Protein 6RXS (pdb70)

Solvent-accessible surface area: 11033 Å² total

Radius of gyration: 17.73 Å; Cα contacts (8 Å, |Δi|>4): 440; chains: 2; bounding box: 49×42×40 Å

Foldseek 3Di:
DFAEEEEEEDQQQVVLVQDDQPCDDVVVNLVSLQVNLQVLPDPSRAHFLLLLLVQVLCVLQPPSYAYEYCDQHCRNVRSPDPPYHHQQYHSQWWAAPPPRDIGGHRHGADQPDFDDPDPDTGHIGHRGHDPPGGTPPVVVLLVSLLRGQAYEYEADQLPDPPVVCSLVSNVVNNHQYEYEHQDQHPCNVSHPYYDHRRSSPRNNVVSVVVCVVVVGDD/DDDDDDD

Organism: Escherichia coli (strain K12) (NCBI:txid83333)

B-factor: mean 26.32, std 15.65, range [7.08, 108.52]

Nearest PDB structures (foldseek):
  6rxs-assembly1_A  TM=1.005E+00  e=3.913E-51  Escherichia coli K-12
  6rxl-assembly1_A  TM=9.723E-01  e=6.901E-46  Escherichia coli K-12
  6rxm-assembly4_D  TM=9.737E-01  e=1.838E-45  Escherichia coli K-12
  6rxm-assembly3_C  TM=9.708E-01  e=1.071E-44  Escherichia coli K-12
  6rxq-assembly2_B  TM=9.343E-01  e=1.105E-42  Escherichia coli K-12

Structure (mmCIF, N/CA/C/O backbone):
data_6RXS
#
_entry.id   6RXS
#
_cell.length_a   90.190
_cell.length_b   79.050
_cell.length_c   39.870
_cell.angle_alpha   90.000
_cell.angle_beta   110.770
_cell.angle_gamma   90.000
#
_symmetry.space_group_name_H-M   'C 1 2 1'
#
loop_
_entity.id
_entity.type
_entity.pdbx_description
1 polymer 'NAD-dependent protein deacylase'
2 polymer 'Histone H4'
3 non-polymer 'ZINC ION'
4 non-polymer GLYCEROL
5 water water
#
loop_
_atom_site.group_PDB
_atom_site.id
_atom_site.type_symbol
_atom_site.label_atom_id
_atom_site.label_alt_id
_atom_site.label_comp_id
_atom_site.label_asym_id
_atom_site.label_entity_id
_atom_site.label_seq_id
_atom_site.pdbx_PDB_ins_code
_atom_site.Cartn_x
_atom_site.Cartn_y
_atom_site.Cartn_z
_atom_site.occupancy
_atom_site.B_iso_or_equiv
_atom_site.auth_seq_id
_atom_site.auth_comp_id
_atom_site.auth_asym_id
_atom_site.auth_atom_id
_atom_site.pdbx_PDB_model_num
ATOM 1 N N . LYS A 1 15 ? -28.402 -8.189 -12.553 1.00 65.16 40 LYS A N 1
ATOM 2 C CA . LYS A 1 15 ? -27.005 -7.772 -12.510 1.00 64.94 40 LYS A CA 1
ATOM 3 C C . LYS A 1 15 ? -26.673 -7.265 -11.097 1.00 54.82 40 LYS A C 1
ATOM 4 O O . LYS A 1 15 ? -27.486 -7.399 -10.187 1.00 49.45 40 LYS A O 1
ATOM 22 N N . PRO A 1 16 ? -25.458 -6.736 -10.891 1.00 44.86 41 PRO A N 1
ATOM 23 C CA . PRO A 1 16 ? -25.056 -6.362 -9.533 1.00 31.05 41 PRO A CA 1
ATOM 24 C C . PRO A 1 16 ? -25.902 -5.255 -8.896 1.00 25.75 41 PRO A C 1
ATOM 25 O O . PRO A 1 16 ? -26.475 -4.434 -9.599 1.00 30.58 41 PRO A O 1
ATOM 36 N N . ARG A 1 17 ? -25.966 -5.248 -7.571 1.00 18.87 42 ARG A N 1
ATOM 37 C CA . ARG A 1 17 ? -26.638 -4.172 -6.854 1.00 19.75 42 ARG A CA 1
ATOM 38 C C . ARG A 1 17 ? -25.612 -3.114 -6.525 1.00 21.85 42 ARG A C 1
ATOM 39 O O . ARG A 1 17 ? -24.521 -3.422 -6.073 1.00 16.40 42 ARG A O 1
ATOM 60 N N . VAL A 1 18 ? -25.993 -1.864 -6.744 1.00 18.83 43 VAL A N 1
ATOM 61 C CA . VAL A 1 18 ? -25.076 -0.751 -6.579 1.00 18.69 43 VAL A CA 1
ATOM 62 C C . VAL A 1 18 ? -25.650 0.251 -5.598 1.00 11.57 43 VAL A C 1
ATOM 63 O O . VAL A 1 18 ? -26.801 0.662 -5.718 1.00 13.36 43 VAL A O 1
ATOM 76 N N . LEU A 1 19 ? -24.840 0.650 -4.628 1.00 12.95 44 LEU A N 1
ATOM 77 C CA A LEU A 1 19 ? -25.265 1.651 -3.651 0.40 12.43 44 LEU A CA 1
ATOM 78 C CA B LEU A 1 19 ? -25.266 1.648 -3.657 0.60 12.39 44 LEU A CA 1
ATOM 79 C C . LEU A 1 19 ? -24.314 2.821 -3.747 1.00 13.18 44 LEU A C 1
ATOM 80 O O . LEU A 1 19 ? -23.100 2.634 -3.687 1.00 12.08 44 LEU A O 1
ATOM 110 N N . VAL A 1 20 ? -24.867 4.018 -3.920 1.00 11.28 45 VAL A N 1
ATOM 111 C CA . VAL A 1 20 ? -24.066 5.224 -4.031 1.00 11.01 45 VAL A CA 1
ATOM 112 C C . VAL A 1 20 ? -24.357 6.105 -2.830 1.00 10.72 45 VAL A C 1
ATOM 113 O O . VAL A 1 20 ? -25.501 6.346 -2.488 1.00 12.55 45 VAL A O 1
ATOM 126 N N . LEU A 1 21 ? -23.290 6.615 -2.228 1.00 9.69 46 LEU A N 1
ATOM 127 C CA . LEU A 1 21 ? -23.349 7.607 -1.132 1.00 9.44 46 LEU A CA 1
ATOM 128 C C . LEU A 1 21 ? -22.733 8.881 -1.655 1.00 9.73 46 LEU A C 1
ATOM 129 O O . LEU A 1 21 ? -21.602 8.848 -2.210 1.00 11.88 46 LEU A O 1
ATOM 145 N N . THR A 1 22 ? -23.464 9.985 -1.572 1.00 7.08 47 THR A N 1
ATOM 146 C CA . THR A 1 22 ? -22.872 11.256 -1.949 1.00 7.87 47 THR A CA 1
ATOM 147 C C . THR A 1 22 ? -22.817 12.256 -0.795 1.00 7.77 47 THR A C 1
ATOM 148 O O . THR A 1 22 ? -23.650 12.244 0.152 1.00 9.94 47 THR A O 1
ATOM 159 N N . GLY A 1 23 ? -21.834 13.145 -0.917 1.00 9.62 48 GLY A N 1
ATOM 160 C CA . GLY A 1 23 ? -21.677 14.266 -0.020 1.00 9.67 48 GLY A CA 1
ATOM 161 C C . GLY A 1 23 ? -21.512 15.588 -0.718 1.00 10.20 48 GLY A C 1
ATOM 162 O O . GLY A 1 23 ? -21.715 15.695 -1.926 1.00 10.62 48 GLY A O 1
ATOM 166 N N . ALA A 1 24 ? -21.098 16.593 0.060 1.00 11.60 49 ALA A N 1
ATOM 167 C CA . ALA A 1 24 ? -21.133 17.970 -0.421 1.00 15.12 49 ALA A CA 1
ATOM 168 C C . ALA A 1 24 ? -20.291 18.192 -1.644 1.00 12.03 49 ALA A C 1
ATOM 169 O O . ALA A 1 24 ? -20.569 19.100 -2.455 1.00 13.09 49 ALA A O 1
ATOM 176 N N . GLY A 1 25 ? -19.288 17.346 -1.834 1.00 11.60 50 GLY A N 1
ATOM 177 C CA . GLY A 1 25 ? -18.369 17.547 -2.929 1.00 14.20 50 GLY A CA 1
ATOM 178 C C . GLY A 1 25 ? -19.015 17.461 -4.293 1.00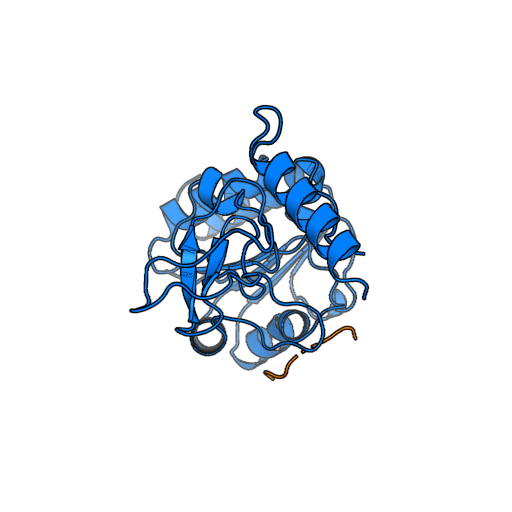 13.69 50 GLY A C 1
ATOM 179 O O . GLY A 1 25 ? -18.572 18.108 -5.236 1.00 16.43 50 GLY A O 1
ATOM 183 N N . ILE A 1 26 ? -20.071 16.669 -4.419 1.00 10.83 51 ILE A N 1
ATOM 184 C CA . ILE A 1 26 ? -20.682 16.500 -5.727 1.00 10.50 51 ILE A CA 1
ATOM 185 C C . ILE A 1 26 ? -21.502 17.698 -6.163 1.00 11.77 51 ILE A C 1
ATOM 186 O O . ILE A 1 26 ? -21.722 17.881 -7.367 1.00 13.56 51 ILE A O 1
ATOM 202 N N . SER A 1 27 ? -21.931 18.523 -5.202 1.00 14.24 52 SER A N 1
ATOM 203 C CA . SER A 1 27 ? -22.738 19.703 -5.514 1.00 12.26 52 SER A CA 1
ATOM 204 C C . SER A 1 27 ? -21.931 21.005 -5.517 1.00 13.05 52 SER A C 1
ATOM 205 O O . SER A 1 27 ? -22.468 22.076 -5.822 1.00 13.80 52 SER A O 1
ATOM 213 N N . ALA A 1 28 ? -20.667 20.907 -5.125 1.00 15.88 53 ALA A N 1
ATOM 214 C CA . ALA A 1 28 ? -19.796 22.083 -5.110 1.00 18.83 53 ALA A CA 1
ATOM 215 C C . ALA A 1 28 ? -19.753 22.788 -6.459 1.00 22.56 53 ALA A C 1
ATOM 216 O O . ALA A 1 28 ? -19.815 24.021 -6.508 1.00 16.50 53 ALA A O 1
ATOM 223 N N . GLU A 1 29 ? -19.623 22.034 -7.555 1.00 15.02 54 GLU A N 1
ATOM 224 C CA . GLU A 1 29 ? -19.507 22.666 -8.864 1.00 16.18 54 GLU A CA 1
ATOM 225 C C . GLU A 1 29 ? -20.815 23.259 -9.342 1.00 20.81 54 GLU A C 1
ATOM 226 O O . GLU A 1 29 ? -20.825 24.027 -10.311 1.00 19.63 54 GLU A O 1
ATOM 238 N N . SER A 1 30 ? -21.902 22.982 -8.625 1.00 17.04 55 SER A N 1
ATOM 239 C CA . SER A 1 30 ? -23.189 23.565 -8.954 1.00 16.35 55 SER A CA 1
ATOM 240 C C . SER A 1 30 ? -23.369 24.872 -8.185 1.00 13.80 55 SER A C 1
ATOM 241 O O . SER A 1 30 ? -24.346 25.560 -8.354 1.00 19.31 55 SER A O 1
ATOM 249 N N . GLY A 1 31 ? -22.416 25.187 -7.318 1.00 13.23 56 GLY A N 1
ATOM 250 C CA . GLY A 1 31 ? -22.444 26.427 -6.577 1.00 19.90 56 GLY A CA 1
ATOM 251 C C . GLY A 1 31 ? -23.017 26.290 -5.185 1.00 16.66 56 GLY A C 1
ATOM 252 O O . GLY A 1 31 ? -23.259 27.291 -4.512 1.00 18.25 56 GLY A O 1
ATOM 256 N N . ILE A 1 32 ? -23.229 25.052 -4.725 1.00 13.87 57 ILE A N 1
ATOM 257 C CA . ILE A 1 32 ? -23.780 24.802 -3.403 1.00 15.83 57 ILE A CA 1
ATOM 258 C C . ILE A 1 32 ? -22.652 24.625 -2.389 1.00 20.59 57 ILE A C 1
ATOM 259 O O . ILE A 1 32 ? -21.863 23.692 -2.510 1.00 23.90 57 ILE A O 1
ATOM 275 N N . ARG A 1 33 ? -22.613 25.478 -1.375 1.00 27.31 58 ARG A N 1
ATOM 276 C CA . ARG A 1 33 ? -21.603 25.382 -0.317 1.00 22.84 58 ARG A CA 1
ATOM 277 C C . ARG A 1 33 ? -22.051 24.491 0.834 1.00 23.99 58 ARG A C 1
ATOM 278 O O . ARG A 1 33 ? -23.233 24.210 0.988 1.00 23.66 58 ARG A O 1
ATOM 299 N N . THR A 1 34 ? -21.098 24.048 1.641 1.00 28.59 59 THR A N 1
ATOM 300 C CA . THR A 1 34 ? -21.405 23.303 2.856 1.00 34.49 59 THR A CA 1
ATOM 301 C C . THR A 1 34 ? -22.388 24.077 3.733 1.00 38.90 59 THR A C 1
ATOM 302 O O . THR A 1 34 ? -22.251 25.293 3.902 1.00 26.17 59 THR A O 1
ATOM 313 N N . PHE A 1 35 ? -23.376 23.372 4.285 1.00 30.61 60 PHE A N 1
ATOM 314 C CA . PHE A 1 35 ? -24.356 24.000 5.165 1.00 39.69 60 PHE A CA 1
ATOM 315 C C . PHE A 1 35 ? -23.836 24.101 6.596 1.00 46.94 60 PHE A C 1
ATOM 316 O O . PHE A 1 35 ? -23.606 23.082 7.249 1.00 41.17 60 PHE A O 1
ATOM 333 N N . ARG A 1 36 ? -23.674 25.337 7.066 1.00 48.31 61 ARG A N 1
ATOM 334 C CA . ARG A 1 36 ? -23.204 25.636 8.425 1.00 61.76 61 ARG A CA 1
ATOM 335 C C . ARG A 1 36 ? -21.877 24.936 8.754 1.00 62.03 61 ARG A C 1
ATOM 336 O O . ARG A 1 36 ? -21.723 24.334 9.821 1.00 69.95 61 ARG A O 1
ATOM 357 N N . ALA A 1 37 ? -20.925 25.035 7.826 1.00 66.15 62 ALA A N 1
ATOM 358 C CA . ALA A 1 37 ? -19.547 24.577 8.037 1.00 78.31 62 ALA A CA 1
ATOM 359 C C . ALA A 1 37 ? -19.471 23.142 8.563 1.00 71.20 62 ALA A C 1
ATOM 360 O O . ALA A 1 37 ? -19.981 22.209 7.941 1.00 69.06 62 ALA A O 1
ATOM 367 N N . ARG A 1 58 ? -27.334 26.654 18.125 1.00 71.10 83 ARG A N 1
ATOM 368 C CA . ARG A 1 58 ? -26.876 28.038 18.109 1.00 52.79 83 ARG A CA 1
ATOM 369 C C . ARG A 1 58 ? -28.070 28.986 18.290 1.00 68.15 83 ARG A C 1
ATOM 370 O O . ARG A 1 58 ? -29.020 28.658 19.003 1.00 65.82 83 ARG A O 1
ATOM 376 N N . ASP A 1 59 ? -28.024 30.156 17.656 1.00 57.96 84 ASP A N 1
ATOM 377 C CA . ASP A 1 59 ? -29.102 31.140 17.767 1.00 48.37 84 ASP A CA 1
ATOM 378 C C . ASP A 1 59 ? -30.240 30.872 16.757 1.00 51.30 84 ASP A C 1
ATOM 379 O O . ASP A 1 59 ? -30.017 30.902 15.543 1.00 31.96 84 ASP A O 1
ATOM 388 N N . PRO A 1 60 ? -31.468 30.613 17.248 1.00 40.99 85 PRO A N 1
ATOM 389 C CA . PRO A 1 60 ? -32.551 30.228 16.329 1.00 44.96 85 PRO A CA 1
ATOM 390 C C . PRO A 1 60 ? -32.796 31.181 15.150 1.00 32.55 85 PRO A C 1
ATOM 391 O O . PRO A 1 60 ? -32.936 30.683 14.029 1.00 32.27 85 PRO A O 1
ATOM 402 N N . GLU A 1 61 ? -32.848 32.492 15.386 1.00 32.39 86 GLU A N 1
ATOM 403 C CA . GLU A 1 61 ? -33.154 33.457 14.326 1.00 26.98 86 GLU A CA 1
ATOM 404 C C . GLU A 1 61 ? -32.096 33.470 13.232 1.00 33.93 86 GLU A C 1
ATOM 405 O O . GLU A 1 61 ? -32.415 33.547 12.038 1.00 22.71 86 GLU A O 1
ATOM 417 N N . LEU A 1 62 ? -30.833 33.419 13.636 1.00 25.07 87 LEU A N 1
ATOM 418 C CA . LEU A 1 62 ? -29.749 33.406 12.673 1.00 25.99 87 LEU A CA 1
ATOM 419 C C . LEU A 1 62 ? -29.760 32.083 11.919 1.00 30.89 87 LEU A C 1
ATOM 420 O O . LEU A 1 62 ? -29.612 32.059 10.695 1.00 22.52 87 LEU A O 1
ATOM 436 N N . VAL A 1 63 ? -29.944 30.987 12.654 1.00 26.53 88 VAL A N 1
ATOM 437 C CA . VAL A 1 63 ? -30.032 29.658 12.036 1.00 31.88 88 VAL A CA 1
ATOM 438 C C . VAL A 1 63 ? -31.163 29.623 11.008 1.00 18.05 88 VAL A C 1
ATOM 439 O O . VAL A 1 63 ? -30.981 29.117 9.900 1.00 20.92 88 VAL A O 1
ATOM 452 N N . GLN A 1 64 ? -32.324 30.153 11.363 1.00 19.18 89 GLN A N 1
ATOM 453 C CA . GLN A 1 64 ? -33.435 30.192 10.416 1.00 17.99 89 GLN A CA 1
ATOM 454 C C . GLN A 1 64 ? -33.085 31.046 9.177 1.00 22.41 89 GLN A C 1
ATOM 455 O O . GLN A 1 64 ? -33.429 30.702 8.039 1.00 16.92 89 GLN A O 1
ATOM 469 N N . ALA A 1 65 ? -32.395 32.154 9.395 1.00 17.84 90 ALA A N 1
ATOM 470 C CA . ALA A 1 65 ? -32.004 33.006 8.279 1.00 14.77 90 ALA A CA 1
ATOM 471 C C . ALA A 1 65 ? -31.087 32.266 7.292 1.00 13.07 90 ALA A C 1
ATOM 472 O O . ALA A 1 65 ? -31.273 32.335 6.085 1.00 15.47 90 ALA A O 1
ATOM 479 N N . PHE A 1 66 ? -30.116 31.537 7.808 1.00 13.51 91 PHE A N 1
ATOM 480 C CA . PHE A 1 66 ? -29.200 30.782 6.971 1.00 18.43 91 PHE A CA 1
ATOM 481 C C . PHE A 1 66 ? -29.926 29.673 6.230 1.00 17.71 91 PHE A C 1
ATOM 482 O O . PHE A 1 66 ? -29.711 29.478 5.035 1.00 16.48 91 PHE A O 1
ATOM 499 N N . ALA A 1 67 ? -30.767 28.924 6.949 1.00 15.34 92 ALA A N 1
ATOM 500 C CA . ALA A 1 67 ? -31.529 27.857 6.317 1.00 14.55 92 ALA A CA 1
ATOM 501 C C . ALA A 1 67 ? -32.407 28.446 5.218 1.00 17.89 92 ALA A C 1
ATOM 502 O O . ALA A 1 67 ? -32.462 27.928 4.114 1.00 13.05 92 ALA A O 1
ATOM 509 N N . ASN A 1 68 ? -33.049 29.569 5.493 1.00 12.68 93 ASN A N 1
ATOM 510 C CA . ASN A 1 68 ? -33.910 30.182 4.508 1.00 9.31 93 ASN A CA 1
ATOM 511 C C . ASN A 1 68 ? -33.133 30.653 3.255 1.00 10.00 93 ASN A C 1
ATOM 512 O O . ASN A 1 68 ? -33.654 30.608 2.133 1.00 15.46 93 ASN A O 1
ATOM 523 N N . ALA A 1 69 ? -31.914 31.156 3.464 1.00 13.03 94 ALA A N 1
ATOM 524 C CA . ALA A 1 69 ? -31.063 31.597 2.353 1.00 13.41 94 ALA A CA 1
ATOM 525 C C . ALA A 1 69 ? -30.614 30.421 1.492 1.00 12.16 94 ALA A C 1
ATOM 526 O O . ALA A 1 69 ? -30.526 30.530 0.257 1.00 12.67 94 ALA A O 1
ATOM 533 N N . ARG A 1 70 ? -30.342 29.296 2.140 1.00 13.25 95 ARG A N 1
ATOM 534 C CA . ARG A 1 70 ? -29.937 28.120 1.386 1.00 13.28 95 ARG A CA 1
ATOM 535 C C . ARG A 1 70 ? -31.118 27.521 0.612 1.00 12.44 95 ARG A C 1
ATOM 536 O O . ARG A 1 70 ? -30.934 27.057 -0.514 1.00 15.17 95 ARG A O 1
ATOM 557 N N . ARG A 1 71 ? -32.325 27.534 1.185 1.00 12.04 96 ARG A N 1
ATOM 558 C CA . ARG A 1 71 ? -33.512 27.083 0.464 1.00 13.52 96 ARG A CA 1
ATOM 559 C C . ARG A 1 71 ? -33.740 27.965 -0.743 1.00 12.16 96 ARG A C 1
ATOM 560 O O . ARG A 1 71 ? -34.042 27.489 -1.844 1.00 14.88 96 ARG A O 1
ATOM 581 N N . ARG A 1 72 ? -33.562 29.268 -0.539 1.00 13.58 97 ARG A N 1
ATOM 582 C CA . ARG A 1 72 ? -33.791 30.247 -1.597 1.00 14.13 97 ARG A CA 1
ATOM 583 C C . ARG A 1 72 ? -32.803 30.031 -2.749 1.00 13.23 97 ARG A C 1
ATOM 584 O O . ARG A 1 72 ? -33.171 30.123 -3.928 1.00 13.22 97 ARG A O 1
ATOM 605 N N . GLN A 1 73 ? -31.562 29.732 -2.389 1.00 13.50 98 GLN A N 1
ATOM 606 C CA . GLN A 1 73 ? -30.526 29.491 -3.368 1.00 11.94 98 GLN A CA 1
ATOM 607 C C . GLN A 1 73 ? -30.967 28.386 -4.332 1.00 11.26 98 GLN A C 1
ATOM 608 O O . GLN A 1 73 ? -30.729 28.452 -5.540 1.00 13.46 98 GLN A O 1
ATOM 622 N N . LEU A 1 74 ? -31.635 27.367 -3.787 1.00 10.51 99 LEU A N 1
ATOM 623 C CA . LEU A 1 74 ? -32.036 26.216 -4.608 1.00 11.35 99 LEU A CA 1
ATOM 624 C C . LEU A 1 74 ? -33.097 26.522 -5.659 1.00 12.98 99 LEU A C 1
ATOM 625 O O . LEU A 1 74 ? -33.332 25.689 -6.549 1.00 17.30 99 LEU A O 1
ATOM 641 N N . GLN A 1 75 ? -33.745 27.683 -5.533 1.00 15.31 100 GLN A N 1
ATOM 642 C CA . GLN A 1 75 ? -34.808 28.110 -6.451 1.00 13.31 100 GLN A CA 1
ATOM 643 C C . GLN A 1 75 ? -34.287 29.043 -7.545 1.00 15.46 100 GLN A C 1
ATOM 644 O O . GLN A 1 75 ? -35.069 29.469 -8.399 1.00 19.19 100 GLN A O 1
ATOM 658 N N . GLN A 1 76 ? -33.006 29.388 -7.523 1.00 14.09 101 GLN A N 1
ATOM 659 C CA . GLN A 1 76 ? -32.472 30.263 -8.543 1.00 12.69 101 GLN A CA 1
ATOM 660 C C . GLN A 1 76 ? -32.247 29.501 -9.839 1.00 20.27 101 GLN A C 1
ATOM 661 O O . GLN A 1 76 ? -31.683 28.417 -9.814 1.00 16.82 101 GLN A O 1
ATOM 675 N N . PRO A 1 77 ? -32.635 30.088 -10.996 1.00 20.44 102 PRO A N 1
ATOM 676 C CA . PRO A 1 77 ? -32.457 29.375 -12.273 1.00 21.99 102 PRO A CA 1
ATOM 677 C C . PRO A 1 77 ? -31.005 29.005 -12.591 1.00 18.02 102 PRO A C 1
ATOM 678 O O . PRO A 1 77 ? -30.746 28.032 -13.299 1.00 15.32 102 PRO A O 1
ATOM 689 N N . GLU A 1 78 ? -30.063 29.783 -12.075 1.00 16.86 103 GLU A N 1
ATOM 690 C CA . GLU A 1 78 ? -28.654 29.567 -12.346 1.00 19.87 103 GLU A CA 1
ATOM 691 C C . GLU A 1 78 ? -28.081 28.328 -11.652 1.00 19.68 103 GLU A C 1
ATOM 692 O O . GLU A 1 78 ? -27.024 27.848 -12.039 1.00 19.41 103 GLU A O 1
ATOM 704 N N . ILE A 1 79 ? -28.784 27.832 -10.630 1.00 15.00 104 ILE A N 1
ATOM 705 C CA . ILE A 1 79 ? -2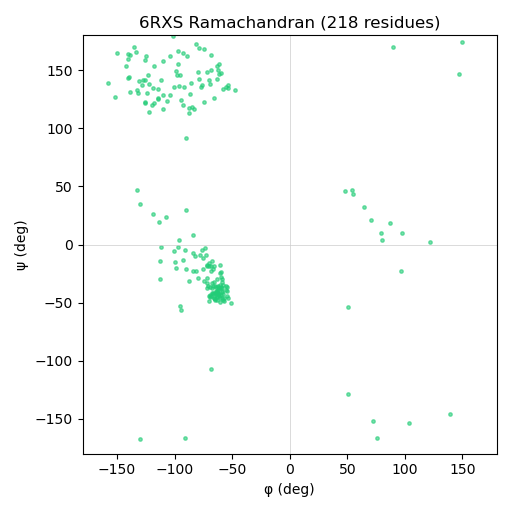8.406 26.639 -9.888 1.00 13.75 104 ILE A CA 1
ATOM 706 C C . ILE A 1 79 ? -28.993 25.437 -10.591 1.00 13.89 104 ILE A C 1
ATOM 707 O O . ILE A 1 79 ? -30.220 25.340 -10.729 1.00 15.48 104 ILE A O 1
ATOM 723 N N . GLN A 1 80 ? -28.122 24.545 -11.066 1.00 16.34 105 GLN A N 1
ATOM 724 C CA . GLN A 1 80 ? -28.538 23.374 -11.831 1.00 13.12 105 GLN A CA 1
ATOM 725 C C . GLN A 1 80 ? -27.691 22.139 -11.488 1.00 15.22 105 GLN A C 1
ATOM 726 O O . GLN A 1 80 ? -26.520 22.274 -11.112 1.00 16.67 105 GLN A O 1
ATOM 740 N N . PRO A 1 81 ? -28.259 20.940 -11.675 1.00 13.21 106 PRO A N 1
ATOM 741 C CA . PRO A 1 81 ? -27.382 19.762 -11.527 1.00 13.47 106 PRO A CA 1
ATOM 742 C C . PRO A 1 81 ? -26.247 19.785 -12.533 1.00 15.01 106 PRO A C 1
ATOM 743 O O . PRO A 1 81 ? -26.408 20.311 -13.641 1.00 16.16 106 PRO A O 1
ATOM 754 N N . ASN A 1 82 ? -25.102 19.256 -12.118 1.00 10.90 107 ASN A N 1
ATOM 755 C CA . ASN A 1 82 ? -23.909 19.224 -12.944 1.00 12.36 107 ASN A CA 1
ATOM 756 C C . ASN A 1 82 ? -23.725 17.848 -13.547 1.00 13.31 107 ASN A C 1
ATOM 757 O O . ASN A 1 82 ? -24.553 16.966 -13.359 1.00 13.70 107 ASN A O 1
ATOM 768 N N . ALA A 1 83 ? -22.671 17.688 -14.337 1.00 11.99 108 ALA A N 1
ATOM 769 C CA . ALA A 1 83 ? -22.483 16.431 -15.077 1.00 14.73 108 ALA A CA 1
ATOM 770 C C . ALA A 1 83 ? -22.402 15.197 -14.160 1.00 12.88 108 ALA A C 1
ATOM 771 O O . ALA A 1 83 ? -22.797 14.079 -14.551 1.00 11.80 108 ALA A O 1
ATOM 778 N N . ALA A 1 84 ? -21.910 15.404 -12.936 1.00 11.66 109 ALA A N 1
ATOM 779 C CA . ALA A 1 84 ? -21.792 14.278 -11.992 1.00 11.67 109 ALA A CA 1
ATOM 780 C C . ALA A 1 84 ? -23.207 13.837 -11.573 1.00 12.67 109 ALA A C 1
ATOM 781 O O . ALA A 1 84 ? -23.520 12.649 -11.559 1.00 13.51 109 ALA A O 1
ATOM 788 N N . HIS A 1 85 ? -24.078 14.794 -11.251 1.00 12.27 110 HIS A N 1
ATOM 789 C CA . HIS A 1 85 ? -25.445 14.456 -10.892 1.00 11.64 110 HIS A CA 1
ATOM 790 C C . HIS A 1 85 ? -26.109 13.720 -12.050 1.00 12.98 110 HIS A C 1
ATOM 791 O O . HIS A 1 85 ? -26.793 12.711 -11.862 1.00 12.14 110 HIS A O 1
ATOM 805 N N . LEU A 1 86 ? -25.924 14.260 -13.254 1.00 12.79 111 LEU A N 1
ATOM 806 C CA . LEU A 1 86 ? -26.594 13.694 -14.423 1.00 13.42 111 LEU A CA 1
ATOM 807 C C . LEU A 1 86 ? -26.114 12.278 -14.729 1.00 11.41 111 LEU A C 1
ATOM 808 O O . LEU A 1 86 ? -26.921 11.409 -15.070 1.00 12.88 111 LEU A O 1
ATOM 824 N N . ALA A 1 87 ? -24.836 12.006 -14.509 1.00 15.01 112 ALA A N 1
ATOM 825 C CA . ALA A 1 87 ? -24.295 10.656 -14.736 1.00 12.62 112 ALA A CA 1
ATOM 826 C C . ALA A 1 87 ? -24.912 9.654 -13.739 1.00 12.56 112 ALA A C 1
ATOM 827 O O . ALA A 1 87 ? -25.147 8.496 -14.071 1.00 14.62 112 ALA A O 1
ATOM 834 N N . LEU A 1 88 ? -25.231 10.094 -12.529 1.00 13.93 113 LEU A N 1
ATOM 835 C CA . LEU A 1 88 ? -25.831 9.176 -11.560 1.00 12.41 113 LEU A CA 1
ATOM 836 C C . LEU A 1 88 ? -27.280 8.852 -11.955 1.00 12.49 113 LEU A C 1
ATOM 837 O O . LEU A 1 88 ? -27.774 7.773 -11.698 1.00 15.05 113 LEU A O 1
ATOM 853 N N . ALA A 1 89 ? -27.975 9.806 -12.564 1.00 11.67 114 ALA A N 1
ATOM 854 C CA . ALA A 1 89 ? -29.316 9.509 -13.076 1.00 13.67 114 ALA A CA 1
ATOM 855 C C . ALA A 1 89 ? -29.235 8.478 -14.202 1.00 22.27 114 ALA A C 1
ATOM 856 O O . ALA A 1 89 ? -30.061 7.573 -14.281 1.00 18.13 114 ALA A O 1
ATOM 863 N N . LYS A 1 90 ? -28.246 8.620 -15.083 1.00 16.66 115 LYS A N 1
ATOM 864 C CA . LYS A 1 90 ? -28.041 7.637 -16.148 1.00 20.60 115 LYS A CA 1
ATOM 865 C C . LYS A 1 90 ? -27.790 6.249 -15.562 1.00 27.17 115 LYS A C 1
ATOM 866 O O . LYS A 1 90 ? -28.290 5.239 -16.076 1.00 20.57 115 LYS A O 1
ATOM 885 N N . LEU A 1 91 ? -27.001 6.200 -14.490 1.00 16.88 116 LEU A N 1
ATOM 886 C CA . LEU A 1 91 ? -26.710 4.950 -13.806 1.00 18.85 116 LEU A CA 1
ATOM 887 C C . LEU A 1 91 ? -27.965 4.311 -13.212 1.00 18.47 116 LEU A C 1
ATOM 888 O O . LEU A 1 91 ? -28.114 3.087 -13.306 1.00 19.83 116 LEU A O 1
ATOM 904 N N . GLN A 1 92 ? -28.871 5.095 -12.615 1.00 16.35 117 GLN A N 1
ATOM 905 C CA . GLN A 1 92 ? -30.116 4.516 -12.094 1.00 15.82 117 GLN A CA 1
ATOM 906 C C . GLN A 1 92 ? -31.034 4.053 -13.240 1.00 16.10 117 GLN A C 1
ATOM 907 O O . GLN A 1 92 ? -31.723 3.027 -13.119 1.00 19.58 117 GLN A O 1
ATOM 921 N N . ASP A 1 93 ? -31.048 4.802 -14.341 1.00 18.04 118 ASP A N 1
ATOM 922 C CA . ASP A 1 93 ? -31.816 4.402 -15.523 1.00 25.93 118 ASP A CA 1
ATOM 923 C C . ASP A 1 93 ? -31.366 3.028 -16.006 1.00 26.17 118 ASP A C 1
ATOM 924 O O . ASP A 1 93 ? -32.199 2.190 -16.344 1.00 32.48 118 ASP A O 1
ATOM 933 N N . ALA A 1 94 ? -30.055 2.785 -16.022 1.00 22.26 119 ALA A N 1
ATOM 934 C CA . ALA A 1 94 ? -29.521 1.481 -16.486 1.00 22.46 119 ALA A CA 1
ATOM 935 C C . ALA A 1 94 ? -29.796 0.308 -15.530 1.00 26.84 119 ALA A C 1
ATOM 936 O O . ALA A 1 94 ? -30.011 -0.829 -15.970 1.00 28.89 119 ALA A O 1
ATOM 943 N N . LEU A 1 95 ? -29.771 0.570 -14.225 1.00 18.01 120 LEU A N 1
ATOM 944 C CA . LEU A 1 95 ? -29.846 -0.481 -13.206 1.00 23.76 120 LEU A CA 1
ATOM 945 C C . LEU A 1 95 ? -31.219 -0.702 -12.572 1.00 28.52 120 LEU A C 1
ATOM 946 O O . LEU A 1 95 ? -31.448 -1.729 -11.917 1.00 27.20 120 LEU A O 1
ATOM 962 N N . GLY A 1 96 ? -32.128 0.244 -12.765 1.00 21.37 121 GLY A N 1
ATOM 963 C CA . GLY A 1 96 ? -33.429 0.164 -12.138 1.00 24.06 121 GLY A CA 1
ATOM 964 C C . GLY A 1 96 ? -33.379 -0.103 -10.641 1.00 31.23 121 GLY A C 1
ATOM 965 O O . GLY A 1 96 ? -32.675 0.566 -9.886 1.00 24.15 121 GLY A O 1
ATOM 969 N N . ASP A 1 97 ? -34.122 -1.103 -10.187 1.00 27.42 122 ASP A N 1
ATOM 970 C CA . ASP A 1 97 ? -34.243 -1.301 -8.750 1.00 27.20 122 ASP A CA 1
ATOM 971 C C . ASP A 1 97 ? -32.970 -1.879 -8.118 1.00 21.97 122 ASP A C 1
ATOM 972 O O . ASP A 1 97 ? -32.899 -2.007 -6.900 1.00 29.19 122 ASP A O 1
ATOM 981 N N . ARG A 1 98 ? -31.961 -2.178 -8.934 1.00 17.41 123 ARG A N 1
ATOM 982 C CA . ARG A 1 98 ? -30.696 -2.669 -8.405 1.00 19.24 123 ARG A CA 1
ATOM 983 C C . ARG A 1 98 ? -29.788 -1.518 -7.972 1.00 23.56 123 ARG A C 1
ATOM 984 O O . ARG A 1 98 ? -28.649 -1.743 -7.593 1.00 23.23 123 ARG A O 1
ATOM 1005 N N . PHE A 1 99 ? -30.334 -0.302 -7.978 1.00 19.75 124 PHE A N 1
ATOM 1006 C CA . PHE A 1 99 ? -29.604 0.929 -7.639 1.00 19.77 124 PHE A CA 1
ATOM 1007 C C . PHE A 1 99 ? -30.277 1.647 -6.483 1.00 16.75 124 PHE A C 1
ATOM 1008 O O . PHE A 1 99 ? -31.500 1.786 -6.433 1.00 17.83 124 PHE A O 1
ATOM 1025 N N . LEU A 1 100 ? -29.467 2.149 -5.570 1.00 12.94 125 LEU A N 1
ATOM 1026 C CA . LEU A 1 100 ? -29.954 3.018 -4.523 1.00 11.11 125 LEU A CA 1
ATOM 1027 C C . LEU A 1 100 ? -28.966 4.165 -4.324 1.00 11.64 125 LEU A C 1
ATOM 1028 O O . LEU A 1 100 ? -27.768 3.941 -4.234 1.00 12.79 125 LEU A O 1
ATOM 1044 N N . LEU A 1 101 ? -29.496 5.375 -4.287 1.00 11.20 126 LEU A N 1
ATOM 1045 C CA . LEU A 1 101 ? -28.712 6.568 -3.963 1.00 10.01 126 LEU A CA 1
ATOM 1046 C C . LEU A 1 101 ? -29.028 7.083 -2.571 1.00 9.98 126 LEU A C 1
ATOM 1047 O O . LEU A 1 101 ? -30.174 7.368 -2.260 1.00 13.24 126 LEU A O 1
ATOM 1063 N N . VAL A 1 102 ? -27.997 7.198 -1.740 1.00 10.13 127 VAL A N 1
ATOM 1064 C CA . VAL A 1 102 ? -28.096 7.745 -0.399 1.00 10.85 127 VAL A CA 1
ATOM 1065 C C . VAL A 1 102 ? -27.280 9.025 -0.398 1.00 11.32 127 VAL A C 1
ATOM 1066 O O . VAL A 1 102 ? -26.106 8.981 -0.804 1.00 10.68 127 VAL A O 1
ATOM 1079 N N . THR A 1 103 ? -27.855 10.157 0.007 1.00 11.20 128 THR A N 1
ATOM 1080 C CA . THR A 1 103 ? -27.059 11.394 0.097 1.00 10.24 128 THR A CA 1
ATOM 1081 C C . THR A 1 103 ? -27.069 12.027 1.504 1.00 10.80 128 THR A C 1
ATOM 1082 O O . THR A 1 103 ? -28.060 11.942 2.268 1.00 10.95 128 THR A O 1
ATOM 1093 N N . GLN A 1 104 ? -25.932 12.633 1.855 1.00 10.97 129 GLN A N 1
ATOM 1094 C CA . GLN A 1 104 ? -25.817 13.522 3.021 1.00 14.24 129 GLN A CA 1
ATOM 1095 C C . GLN A 1 104 ? -26.290 14.930 2.718 1.00 14.22 129 GLN A C 1
ATOM 1096 O O . GLN A 1 104 ? -26.436 15.762 3.635 1.00 13.41 129 GLN A O 1
ATOM 1110 N N . ASN A 1 105 ? -26.528 15.201 1.431 1.00 9.75 130 ASN A N 1
ATOM 1111 C CA . ASN A 1 105 ? -26.806 16.570 0.976 1.00 10.39 130 ASN A CA 1
ATOM 1112 C C . ASN A 1 105 ? -28.241 16.991 1.237 1.00 10.31 130 ASN A C 1
ATOM 1113 O O . ASN A 1 105 ? -29.177 16.171 1.218 1.00 11.26 130 ASN A O 1
ATOM 1124 N N . LEU A 1 106 ? -28.404 18.276 1.471 1.00 10.18 131 LEU A N 1
ATOM 1125 C CA . LEU A 1 106 ? -29.717 18.858 1.742 1.00 10.00 131 LEU A CA 1
ATOM 1126 C C . LEU A 1 106 ? -30.388 19.379 0.474 1.00 11.87 131 LEU A C 1
ATOM 1127 O O . LEU A 1 106 ? -31.608 19.689 0.478 1.00 11.64 131 LEU A O 1
ATOM 1143 N N . ASP A 1 107 ? -29.611 19.484 -0.609 1.00 11.63 132 ASP A N 1
ATOM 1144 C CA . ASP A 1 107 ? -30.133 20.005 -1.852 1.00 10.59 132 ASP A CA 1
ATOM 1145 C C . ASP A 1 107 ? -30.953 18.970 -2.626 1.00 9.11 132 ASP A C 1
ATOM 1146 O O . ASP A 1 107 ? -31.008 17.793 -2.274 1.00 11.43 132 ASP A O 1
ATOM 1155 N N . ASN A 1 108 ? -31.638 19.440 -3.653 1.00 9.62 133 ASN A N 1
ATOM 1156 C CA . ASN A 1 108 ? -32.491 18.583 -4.480 1.00 11.65 133 ASN A CA 1
ATOM 1157 C C . ASN A 1 108 ? -31.883 18.315 -5.871 1.00 9.56 133 ASN A C 1
ATOM 1158 O O . ASN A 1 108 ? -32.615 18.062 -6.831 1.00 10.44 133 ASN A O 1
ATOM 1169 N N . LEU A 1 109 ? -30.573 18.439 -5.986 1.00 12.40 134 LEU A N 1
ATOM 1170 C CA . LEU A 1 109 ? -29.946 18.351 -7.301 1.00 10.72 134 LEU A CA 1
ATOM 1171 C C . LEU A 1 109 ? -29.976 16.923 -7.819 1.00 13.25 134 LEU A C 1
ATOM 1172 O O . LEU A 1 109 ? -30.026 16.711 -9.036 1.00 10.82 134 LEU A O 1
ATOM 1188 N N . HIS A 1 110 ? -29.975 15.914 -6.948 1.00 10.18 135 HIS A N 1
ATOM 1189 C CA . HIS A 1 110 ? -30.043 14.544 -7.465 1.00 11.55 135 HIS A CA 1
ATOM 1190 C C . HIS A 1 110 ? -31.405 14.288 -8.116 1.00 11.31 135 HIS A C 1
ATOM 1191 O O . HIS A 1 110 ? -31.516 13.656 -9.176 1.00 13.34 135 HIS A O 1
ATOM 1205 N N . GLU A 1 111 ? -32.443 14.786 -7.464 1.00 11.18 136 GLU A N 1
ATOM 1206 C CA . GLU A 1 111 ? -33.812 14.653 -7.946 1.00 11.01 136 GLU A CA 1
ATOM 1207 C C . GLU A 1 111 ? -33.977 15.388 -9.294 1.00 12.56 136 GLU A C 1
ATOM 1208 O O . GLU A 1 111 ? -34.488 14.848 -10.281 1.00 14.07 136 GLU A O 1
ATOM 1220 N N . ARG A 1 112 ? -33.487 16.620 -9.324 1.00 12.49 137 ARG A N 1
ATOM 1221 C CA . ARG A 1 112 ? -33.547 17.433 -10.530 1.00 11.68 137 ARG A CA 1
ATOM 1222 C C . ARG A 1 112 ? -32.791 16.749 -11.666 1.00 12.16 137 ARG A C 1
ATOM 1223 O O . ARG A 1 112 ? -33.231 16.809 -12.805 1.00 14.32 137 ARG A O 1
ATOM 1244 N N . ALA A 1 113 ? -31.698 16.052 -11.353 1.00 9.50 138 ALA A N 1
ATOM 1245 C CA . ALA A 1 113 ? -30.936 15.317 -12.390 1.00 11.63 138 ALA A CA 1
ATOM 1246 C C . ALA A 1 113 ? -31.697 14.113 -12.959 1.00 15.47 138 ALA A C 1
ATOM 1247 O O . ALA A 1 113 ? -31.389 13.654 -14.073 1.00 18.28 138 ALA A O 1
ATOM 1254 N N . GLY A 1 114 ? -32.658 13.600 -12.192 1.00 12.68 139 GLY A N 1
ATOM 1255 C CA . GLY A 1 114 ? -33.513 12.503 -12.609 1.00 13.21 139 GLY A CA 1
ATOM 1256 C C . GLY A 1 114 ? -33.482 11.264 -11.730 1.00 21.66 139 GLY A C 1
ATOM 1257 O O . GLY A 1 114 ? -34.124 10.269 -12.055 1.00 20.41 139 GLY A O 1
ATOM 1261 N N . ASN A 1 115 ? -32.725 11.276 -10.636 1.00 15.75 140 ASN A N 1
ATOM 1262 C CA . ASN A 1 115 ? -32.763 10.140 -9.711 1.00 15.18 140 ASN A CA 1
ATOM 1263 C C . ASN A 1 115 ? -34.081 10.128 -8.943 1.00 13.19 140 ASN A C 1
ATOM 1264 O O . ASN A 1 115 ? -34.675 11.170 -8.686 1.00 14.44 140 ASN A O 1
ATOM 1275 N N . THR A 1 116 ? -34.531 8.927 -8.608 1.00 18.22 141 THR A N 1
ATOM 1276 C CA . THR A 1 116 ? -35.736 8.750 -7.818 1.00 16.74 141 THR A CA 1
ATOM 1277 C C . THR A 1 116 ? -35.419 7.884 -6.608 1.00 16.16 141 THR A C 1
ATOM 1278 O O . THR A 1 116 ? -34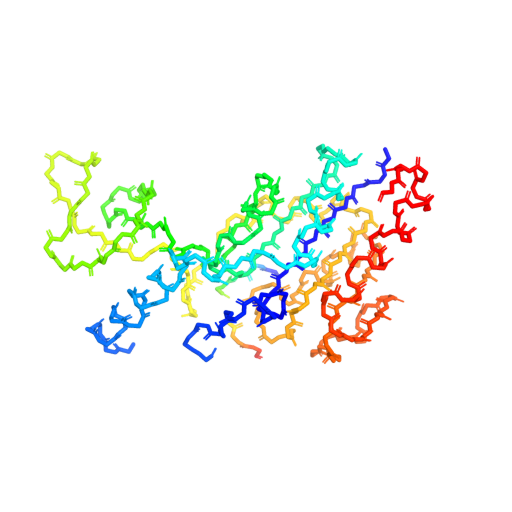.422 7.153 -6.584 1.00 14.12 141 THR A O 1
ATOM 1289 N N . ASN A 1 117 ? -36.276 7.996 -5.602 1.00 18.49 142 ASN A N 1
ATOM 1290 C CA . ASN A 1 117 ? -36.108 7.291 -4.336 1.00 19.74 142 ASN A CA 1
ATOM 1291 C C . ASN A 1 117 ? -34.748 7.574 -3.708 1.00 17.97 142 ASN A C 1
ATOM 1292 O O . ASN A 1 117 ? -34.048 6.669 -3.233 1.00 21.49 142 ASN A O 1
ATOM 1303 N N . VAL A 1 118 ? -34.367 8.836 -3.753 1.00 15.82 143 VAL A N 1
ATOM 1304 C CA . VAL A 1 118 ? -33.145 9.288 -3.124 1.00 15.10 143 VAL A CA 1
ATOM 1305 C C . VAL A 1 118 ? -33.341 9.346 -1.620 1.00 19.85 143 VAL A C 1
ATOM 1306 O O . VAL A 1 118 ? -34.235 10.062 -1.144 1.00 17.33 143 VAL A O 1
ATOM 1319 N N . ILE A 1 119 ? -32.503 8.632 -0.870 1.00 13.23 144 ILE A N 1
ATOM 1320 C CA . ILE A 1 119 ? -32.571 8.695 0.601 1.00 11.94 144 ILE A CA 1
ATOM 1321 C C . ILE A 1 119 ? -31.706 9.843 1.109 1.00 11.46 144 ILE A C 1
ATOM 1322 O O . ILE A 1 119 ? -30.471 9.839 0.973 1.00 11.34 144 ILE A O 1
ATOM 1338 N N . HIS A 1 120 ? -32.354 10.851 1.677 1.00 11.11 145 HIS A N 1
ATOM 1339 C CA . HIS A 1 120 ? -31.658 11.948 2.322 1.00 9.15 145 HIS A CA 1
ATOM 1340 C C . HIS A 1 120 ? -31.438 11.639 3.786 1.00 9.52 145 HIS A C 1
ATOM 1341 O O . HIS A 1 120 ? -32.291 11.914 4.632 1.00 9.86 145 HIS A O 1
ATOM 1356 N N . MET A 1 121 ? -30.298 11.039 4.088 1.00 9.58 146 MET A N 1
ATOM 1357 C CA . MET A 1 121 ? -30.029 10.649 5.465 1.00 10.92 146 MET A CA 1
ATOM 1358 C C . MET A 1 121 ? -29.888 11.842 6.429 1.00 11.87 146 MET A C 1
ATOM 1359 O O . MET A 1 121 ? -30.030 11.659 7.628 1.00 11.77 146 MET A O 1
ATOM 1373 N N . HIS A 1 122 ? -29.644 13.055 5.911 1.00 10.63 147 HIS A N 1
ATOM 1374 C CA . HIS A 1 122 ? -29.603 14.242 6.745 1.00 11.67 147 HIS A CA 1
ATOM 1375 C C . HIS A 1 122 ? -30.744 15.181 6.409 1.00 10.44 147 HIS A C 1
ATOM 1376 O O . HIS A 1 122 ? -30.695 16.334 6.807 1.00 10.02 147 HIS A O 1
ATOM 1390 N N . GLY A 1 123 ? -31.794 14.664 5.750 1.00 12.33 148 GLY A N 1
ATOM 1391 C CA . GLY A 1 123 ? -32.97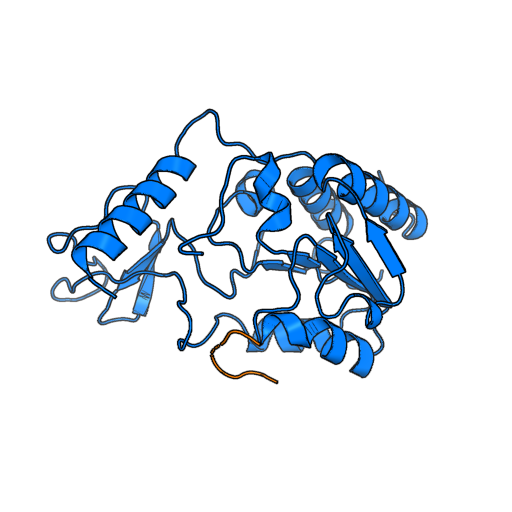6 15.455 5.455 1.00 12.86 148 GLY A CA 1
ATOM 1392 C C . GLY A 1 123 ? -32.731 16.415 4.315 1.00 12.01 148 GLY A C 1
ATOM 1393 O O . GLY A 1 123 ? -31.734 16.308 3.597 1.00 11.07 148 GLY A O 1
ATOM 1397 N N . GLU A 1 124 ? -33.658 17.365 4.171 1.00 11.74 149 GLU A N 1
ATOM 1398 C CA . GLU A 1 124 ? -33.758 18.179 2.960 1.00 10.50 149 GLU A CA 1
ATOM 1399 C C . GLU A 1 124 ? -34.070 19.625 3.327 1.00 11.45 149 GLU A C 1
ATOM 1400 O O . GLU A 1 124 ? -34.817 19.881 4.269 1.00 13.20 149 GLU A O 1
ATOM 1412 N N . LEU A 1 125 ? -33.525 20.584 2.589 1.00 10.56 150 LEU A N 1
ATOM 1413 C CA . LEU A 1 125 ? -33.903 21.979 2.812 1.00 9.56 150 LEU A CA 1
ATOM 1414 C C . LEU A 1 125 ? -35.296 22.308 2.266 1.00 10.84 150 LEU A C 1
ATOM 1415 O O . LEU A 1 125 ? -36.002 23.160 2.837 1.00 10.94 150 LEU A O 1
ATOM 1431 N N . LEU A 1 126 ? -35.716 21.643 1.193 1.00 10.34 151 LEU A N 1
ATOM 1432 C CA . LEU A 1 126 ? -37.008 21.961 0.553 1.00 8.93 151 LEU A CA 1
ATOM 1433 C C . LEU A 1 126 ? -38.161 21.133 1.150 1.00 10.45 151 LEU A C 1
ATOM 1434 O O . LEU A 1 126 ? -39.166 20.871 0.485 1.00 12.32 151 LEU A O 1
ATOM 1450 N N . LYS A 1 127 ? -38.013 20.777 2.436 1.00 11.07 152 LYS A N 1
ATOM 1451 C CA . LYS A 1 127 ? -39.037 20.137 3.233 1.00 10.00 152 LYS A CA 1
ATOM 1452 C C . LYS A 1 127 ? -38.997 20.736 4.642 1.00 11.63 152 LYS A C 1
ATOM 1453 O O . LYS A 1 127 ? -37.941 21.249 5.098 1.00 11.62 152 LYS A O 1
ATOM 1472 N N . VAL A 1 128 ? -40.113 20.575 5.341 1.00 12.52 153 VAL A N 1
ATOM 1473 C CA . VAL A 1 128 ? -40.208 20.903 6.760 1.00 10.86 153 VAL A CA 1
ATOM 1474 C C . VAL A 1 128 ? -40.924 19.757 7.411 1.00 11.63 153 VAL A C 1
ATOM 1475 O O . VAL A 1 128 ? -41.471 18.883 6.721 1.00 13.50 153 VAL A O 1
ATOM 1488 N N . ARG A 1 129 ? -40.930 19.750 8.740 1.00 12.20 154 ARG A N 1
ATOM 1489 C CA . ARG A 1 129 ? -41.613 18.716 9.487 1.00 13.31 154 ARG A CA 1
ATOM 1490 C C . ARG A 1 129 ? -42.534 19.370 10.504 1.00 15.80 154 ARG A C 1
ATOM 1491 O O . ARG A 1 129 ? -42.163 20.332 11.151 1.00 15.25 154 ARG A O 1
ATOM 1512 N N . CYS A 1 130 ? -43.739 18.832 10.622 1.00 12.60 155 CYS A N 1
ATOM 1513 C CA . CYS A 1 130 ? -44.658 19.275 11.672 1.00 13.13 155 CYS A CA 1
ATOM 1514 C C . CYS A 1 130 ? -44.077 18.907 13.034 1.00 12.03 155 CYS A C 1
ATOM 1515 O O . CYS A 1 130 ? -43.706 17.749 13.250 1.00 13.24 155 CYS A O 1
ATOM 1522 N N . SER A 1 131 ? -43.952 19.891 13.933 1.00 12.99 156 SER A N 1
ATOM 1523 C CA A SER A 1 131 ? -43.385 19.639 15.262 0.46 15.32 156 SER A CA 1
ATOM 1524 C CA B SER A 1 131 ? -43.391 19.644 15.270 0.54 15.32 156 SER A CA 1
ATOM 1525 C C . SER A 1 131 ? -44.243 18.683 16.094 1.00 14.28 156 SER A C 1
ATOM 1526 O O . SER A 1 131 ? -43.749 18.038 17.040 1.00 17.62 156 SER A O 1
ATOM 1540 N N . GLN A 1 132 ? -45.515 18.585 15.753 1.00 12.98 157 GLN A N 1
ATOM 1541 C CA . GLN A 1 132 ? -46.426 17.717 16.516 1.00 15.24 157 GLN A CA 1
ATOM 1542 C C . GLN A 1 132 ? -46.554 16.332 15.893 1.00 16.73 157 GLN A C 1
ATOM 1543 O O . GLN A 1 132 ? -46.303 15.315 16.556 1.00 18.81 157 GLN A O 1
ATOM 1557 N N . SER A 1 133 ? -46.948 16.265 14.626 1.00 16.05 158 SER A N 1
ATOM 1558 C CA . SER A 1 133 ? -47.228 14.963 14.006 1.00 16.21 158 SER A CA 1
ATOM 1559 C C . SER A 1 133 ? -45.992 14.253 13.469 1.00 16.10 158 SER A C 1
ATOM 1560 O O . SER A 1 133 ? -46.011 13.032 13.282 1.00 21.18 158 SER A O 1
ATOM 1568 N N . GLY A 1 134 ? -44.938 15.020 13.177 1.00 12.98 159 GLY A N 1
ATOM 1569 C CA . GLY A 1 134 ? -43.740 14.491 12.557 1.00 17.12 159 GLY A CA 1
ATOM 1570 C C . GLY A 1 134 ? -43.906 14.313 11.056 1.00 17.68 159 GLY A C 1
ATOM 1571 O O . GLY A 1 134 ? -43.033 13.797 10.402 1.00 18.21 159 GLY A O 1
ATOM 1575 N N . GLN A 1 135 ? -45.042 14.723 10.517 1.00 13.81 160 GLN A N 1
ATOM 1576 C CA . GLN A 1 135 ? -45.284 14.572 9.095 1.00 13.82 160 GLN A CA 1
ATOM 1577 C C . GLN A 1 135 ? -44.380 15.521 8.320 1.00 13.46 160 GLN A C 1
ATOM 1578 O O . GLN A 1 135 ? -44.108 16.632 8.768 1.00 15.76 160 GLN A O 1
ATOM 1592 N N . VAL A 1 136 ? -43.877 15.045 7.188 1.00 13.22 161 VAL A N 1
ATOM 1593 C CA . VAL A 1 136 ? -42.965 15.8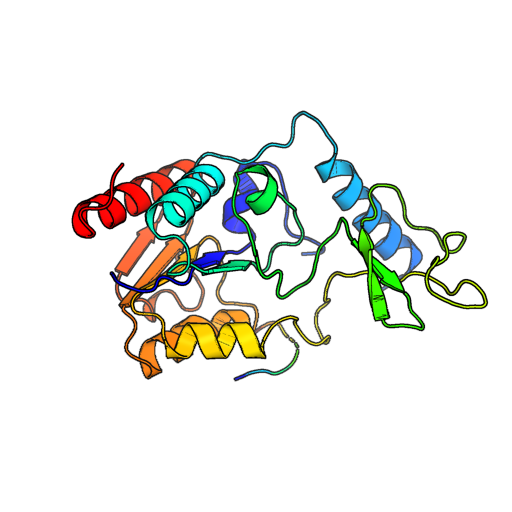26 6.372 1.00 13.28 161 VAL A CA 1
ATOM 1594 C C . VAL A 1 136 ? -43.777 16.507 5.274 1.00 16.44 161 VAL A C 1
ATOM 1595 O O . VAL A 1 136 ? -44.659 15.890 4.683 1.00 20.16 161 VAL A O 1
ATOM 1608 N N . LEU A 1 137 ? -43.491 17.780 5.020 1.00 12.29 162 LEU A N 1
ATOM 1609 C CA . LEU A 1 137 ? -44.181 18.570 4.005 1.00 17.80 162 LEU A CA 1
ATOM 1610 C C . LEU A 1 137 ? -43.182 19.219 3.066 1.00 11.89 162 LEU A C 1
ATOM 1611 O O . LEU A 1 137 ? -42.170 19.722 3.511 1.00 14.83 162 LEU A O 1
ATOM 1627 N N . ASP A 1 138 ? -43.506 19.282 1.784 1.00 12.75 163 ASP A N 1
ATOM 1628 C CA . ASP A 1 138 ? -42.733 20.081 0.840 1.00 11.85 163 ASP A CA 1
ATOM 1629 C C . ASP A 1 138 ? -42.827 21.560 1.260 1.00 11.06 163 ASP A C 1
ATOM 1630 O O . ASP A 1 138 ? -43.871 22.000 1.752 1.00 15.63 163 ASP A O 1
ATOM 1639 N N . TRP A 1 139 ? -41.745 22.297 1.122 1.00 13.07 164 TRP A N 1
ATOM 1640 C CA . TRP A 1 139 ? -41.751 23.708 1.501 1.00 16.46 164 TRP A CA 1
ATOM 1641 C C . TRP A 1 139 ? -40.732 24.447 0.650 1.00 17.69 164 TRP A C 1
ATOM 1642 O O . TRP A 1 139 ? -39.569 24.058 0.626 1.00 19.62 164 TRP A O 1
ATOM 1663 N N . THR A 1 140 ? -41.135 25.523 -0.018 1.00 20.16 165 THR A N 1
ATOM 1664 C CA . THR A 1 140 ? -40.194 26.200 -0.917 1.00 22.72 165 THR A CA 1
ATOM 1665 C C . THR A 1 140 ? -39.778 27.592 -0.466 1.00 36.65 165 THR A C 1
ATOM 1666 O O . THR A 1 140 ? -38.660 28.042 -0.772 1.00 26.85 165 THR A O 1
ATOM 1677 N N . GLY A 1 141 ? -40.656 28.279 0.247 1.00 23.16 166 GLY A N 1
ATOM 1678 C CA . GLY A 1 141 ? -40.354 29.639 0.665 1.00 25.94 166 GLY A CA 1
ATOM 1679 C C . GLY A 1 141 ? -39.683 29.728 2.026 1.00 23.05 166 GLY A C 1
ATOM 1680 O O . GLY A 1 141 ? -39.193 28.745 2.584 1.00 17.88 166 GLY A O 1
ATOM 1684 N N . ASP A 1 142 ? -39.643 30.940 2.572 1.00 16.41 167 ASP A N 1
ATOM 1685 C CA . ASP A 1 142 ? -39.120 31.112 3.900 1.00 15.76 167 ASP A CA 1
ATOM 1686 C C . ASP A 1 142 ? -39.966 30.347 4.897 1.00 17.98 167 ASP A C 1
ATOM 1687 O O . ASP A 1 142 ? -41.155 30.160 4.687 1.00 18.91 167 ASP A O 1
ATOM 1696 N N . VAL A 1 143 ? -39.314 29.906 5.964 1.00 15.32 168 VAL A N 1
ATOM 1697 C CA . VAL A 1 143 ? -39.959 29.458 7.192 1.00 21.08 168 VAL A CA 1
ATOM 1698 C C . VAL A 1 143 ? -39.870 30.601 8.191 1.00 27.41 168 VAL A C 1
ATOM 1699 O O . VAL A 1 143 ? -38.819 31.245 8.313 1.00 25.16 168 VAL A O 1
ATOM 1712 N N . THR A 1 144 ? -40.982 30.865 8.877 1.00 25.61 169 THR A N 1
ATOM 1713 C CA . THR A 1 144 ? -41.018 31.817 9.985 1.00 36.86 169 THR A CA 1
ATOM 1714 C C . THR A 1 144 ? -41.872 31.229 11.092 1.00 26.09 169 THR A C 1
ATOM 1715 O O . THR A 1 144 ? -42.621 30.285 10.845 1.00 24.38 169 THR A O 1
ATOM 1726 N N . PRO A 1 145 ? -41.757 31.767 12.321 1.00 32.61 170 PRO A N 1
ATOM 1727 C CA . PRO A 1 145 ? -42.590 31.253 13.421 1.00 27.39 170 PRO A CA 1
ATOM 1728 C C . PRO A 1 145 ? -44.081 31.425 13.136 1.00 22.85 170 PRO A C 1
ATOM 1729 O O . PRO A 1 145 ? -44.906 30.764 13.756 1.00 27.90 170 PRO A O 1
ATOM 1740 N N . GLU A 1 146 ? -44.426 32.292 12.189 1.00 27.48 171 GLU A N 1
ATOM 1741 C CA . GLU A 1 146 ? -45.821 32.425 11.790 1.00 20.73 171 GLU A CA 1
ATOM 1742 C C . GLU A 1 146 ? -46.323 31.223 10.981 1.00 24.48 171 GLU A C 1
ATOM 1743 O O . GLU A 1 146 ? -47.525 31.013 10.865 1.00 26.75 171 GLU A O 1
ATOM 1755 N N . ASP A 1 147 ? -45.421 30.410 10.435 1.00 22.54 172 ASP A N 1
ATOM 1756 C CA . ASP A 1 147 ? -45.873 29.348 9.536 1.00 28.71 172 ASP A CA 1
ATOM 1757 C C . ASP A 1 147 ? -46.267 28.113 10.339 1.00 17.54 172 ASP A C 1
ATOM 1758 O O . ASP A 1 147 ? -45.561 27.737 11.272 1.00 28.96 172 ASP A O 1
ATOM 1767 N N . LYS A 1 148 ? -47.364 27.461 9.942 1.00 17.02 173 LYS A N 1
ATOM 1768 C CA . LYS A 1 148 ? -47.908 26.315 10.680 1.00 19.41 173 LYS A CA 1
ATOM 1769 C C . LYS A 1 148 ? -48.260 25.156 9.748 1.00 21.08 173 LYS A C 1
ATOM 1770 O O . LYS A 1 148 ? -48.349 25.332 8.522 1.00 21.47 173 LYS A O 1
ATOM 1789 N N . CYS A 1 149 ? -48.469 23.979 10.341 1.00 18.14 174 CYS A N 1
ATOM 1790 C CA . CYS A 1 149 ? -48.710 22.744 9.626 1.00 16.87 174 CYS A CA 1
ATOM 1791 C C . CYS A 1 149 ? -50.123 22.735 9.061 1.00 16.76 174 CYS A C 1
ATOM 1792 O O . CYS A 1 149 ? -50.942 23.587 9.430 1.00 29.60 174 CYS A O 1
ATOM 1799 N N . HIS A 1 150 ? -50.423 21.785 8.182 1.00 23.69 175 HIS A N 1
ATOM 1800 C CA . HIS A 1 150 ? -51.830 21.572 7.841 1.00 32.83 175 HIS A CA 1
ATOM 1801 C C . HIS A 1 150 ? -52.176 20.082 7.963 1.00 22.56 175 HIS A C 1
ATOM 1802 O O . HIS A 1 150 ? -53.010 19.537 7.233 1.00 22.52 175 HIS A O 1
ATOM 1816 N N . CYS A 1 151 ? -51.555 19.432 8.939 1.00 18.86 176 CYS A N 1
ATOM 1817 C CA . CYS A 1 151 ? -51.818 18.031 9.190 1.00 19.55 176 CYS A CA 1
ATOM 1818 C C . CYS A 1 151 ? -52.522 17.827 10.517 1.00 15.51 176 CYS A C 1
ATOM 1819 O O . CYS A 1 151 ? -53.052 16.762 10.759 1.00 18.79 176 CYS A O 1
ATOM 1826 N N . CYS A 1 152 ? -52.531 18.847 11.371 1.00 18.58 177 CYS A N 1
ATOM 1827 C CA . CYS A 1 152 ? -53.063 18.677 12.729 1.00 16.97 177 CYS A CA 1
ATOM 1828 C C . CYS A 1 152 ? -54.386 19.424 12.960 1.00 16.77 177 CYS A C 1
ATOM 1829 O O . CYS A 1 152 ? -54.725 20.396 12.292 1.00 16.35 177 CYS A O 1
ATOM 1836 N N . 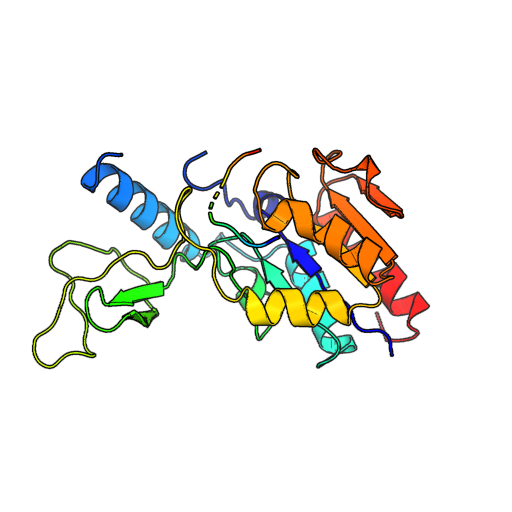GLN A 1 153 ? -55.127 18.945 13.959 1.00 16.20 178 GLN A N 1
ATOM 1837 C CA . GLN A 1 153 ? -56.429 19.537 14.273 1.00 14.06 178 GLN A CA 1
ATOM 1838 C C . GLN A 1 153 ? -56.317 21.029 14.512 1.00 16.52 178 GLN A C 1
ATOM 1839 O O . GLN A 1 153 ? -57.173 21.808 14.100 1.00 17.21 178 GLN A O 1
ATOM 1853 N N . PHE A 1 154 ? -55.257 21.425 15.203 1.00 13.72 179 PHE A N 1
ATOM 1854 C CA . PHE A 1 154 ? -54.940 22.823 15.383 1.00 14.57 179 PHE A CA 1
ATOM 1855 C C . PHE A 1 154 ? -53.513 23.019 14.910 1.00 16.78 179 PHE A C 1
ATOM 1856 O O . PHE A 1 154 ? -52.612 22.295 15.336 1.00 16.80 179 PHE A O 1
ATOM 1873 N N . PRO A 1 155 ? -53.318 23.911 13.934 1.00 17.42 180 PRO A N 1
ATOM 1874 C CA . PRO A 1 155 ? -51.994 23.911 13.291 1.00 16.95 180 PRO A CA 1
ATOM 1875 C C . PRO A 1 155 ? -50.846 24.142 14.278 1.00 14.40 180 PRO A C 1
ATOM 1876 O O . PRO A 1 155 ? -50.931 25.005 15.140 1.00 18.00 180 PRO A O 1
ATOM 1887 N N . ALA A 1 156 ? -49.805 23.321 14.144 1.00 15.45 181 ALA A N 1
ATOM 1888 C CA . ALA A 1 156 ? -48.624 23.341 15.011 1.00 11.59 181 ALA A CA 1
ATOM 1889 C C . ALA A 1 156 ? -47.432 24.007 14.309 1.00 13.63 181 ALA A C 1
ATOM 1890 O O . ALA A 1 156 ? -47.418 24.075 13.090 1.00 18.19 181 ALA A O 1
ATOM 1897 N N . PRO A 1 157 ? -46.406 24.429 15.077 1.00 15.20 182 PRO A N 1
ATOM 1898 C CA . PRO A 1 157 ? -45.203 24.993 14.436 1.00 13.73 182 PRO A CA 1
ATOM 1899 C C . PRO A 1 157 ? -44.505 23.990 13.524 1.00 10.86 182 PRO A C 1
ATOM 1900 O O . PRO A 1 157 ? -44.651 22.764 13.740 1.00 14.70 182 PRO A O 1
ATOM 1911 N N . LEU A 1 158 ? -43.772 24.523 12.547 1.00 13.83 183 LEU A N 1
ATOM 1912 C CA . LEU A 1 158 ? -42.960 23.749 11.609 1.00 1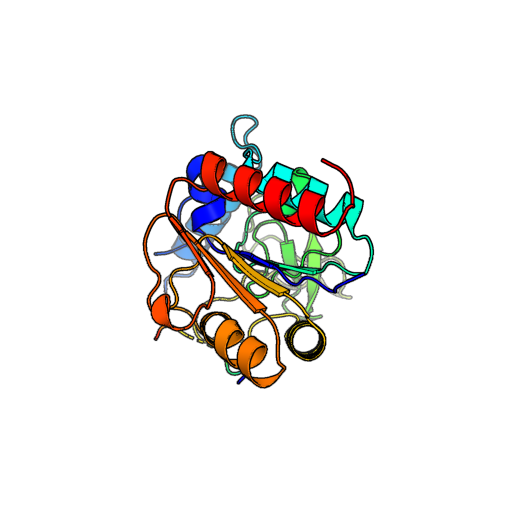8.61 183 LEU A CA 1
ATOM 1913 C C . LEU A 1 158 ? -41.514 23.738 12.073 1.00 28.99 183 LEU A C 1
ATOM 1914 O O . LEU A 1 158 ? -41.026 24.716 12.646 1.00 26.40 183 LEU A O 1
ATOM 1930 N N . ARG A 1 159 ? -40.831 22.629 11.825 1.00 16.47 184 ARG A N 1
ATOM 1931 C CA . ARG A 1 159 ? -39.437 22.483 12.228 1.00 20.96 184 ARG A CA 1
ATOM 1932 C C . ARG A 1 159 ? -38.650 22.117 11.000 1.00 20.15 184 ARG A C 1
ATOM 1933 O O . ARG A 1 159 ? -39.228 21.690 9.996 1.00 13.92 184 ARG A O 1
ATOM 1954 N N . PRO A 1 160 ? -37.324 22.296 11.063 1.00 17.11 185 PRO A N 1
ATOM 1955 C CA . PRO A 1 160 ? -36.492 21.870 9.929 1.00 16.66 185 PRO A CA 1
ATOM 1956 C C . PRO A 1 160 ? -36.626 20.389 9.651 1.00 17.06 185 PRO A C 1
ATOM 1957 O O . PRO A 1 160 ? -36.828 19.566 10.559 1.00 17.97 185 PRO A O 1
ATOM 1968 N N . HIS A 1 161 ? -36.518 20.027 8.378 1.00 18.05 186 HIS A N 1
ATOM 1969 C CA . HIS A 1 161 ? -36.433 18.619 8.045 1.00 13.28 186 HIS A CA 1
ATOM 1970 C C . HIS A 1 161 ? -34.963 18.155 8.017 1.00 11.76 186 HIS A C 1
ATOM 1971 O O . HIS A 1 161 ? -34.683 16.953 8.169 1.00 15.28 186 HIS A O 1
ATOM 1985 N N . TYR A 1 162 ? -34.025 19.071 7.867 1.00 14.64 187 TYR A N 1
ATOM 1986 C CA . TYR A 1 162 ? -32.629 18.641 7.931 1.00 11.20 187 TYR A CA 1
ATOM 1987 C C . TYR A 1 162 ? -32.231 18.193 9.350 1.00 14.71 187 TYR A C 1
ATOM 1988 O O . TYR A 1 162 ? -32.840 18.577 10.381 1.00 12.84 187 TYR A O 1
ATOM 2006 N N . VAL A 1 163 ? -31.286 17.266 9.370 1.00 13.96 188 VAL A N 1
ATOM 2007 C CA . VAL A 1 163 ? -30.703 16.692 10.584 1.00 10.86 188 VAL A CA 1
ATOM 2008 C C . VAL A 1 163 ? -29.438 17.440 10.933 1.00 14.04 188 VAL A C 1
ATOM 2009 O O . VAL A 1 163 ? -28.533 17.542 10.091 1.00 14.29 188 VAL A O 1
ATOM 2022 N N . TRP A 1 164 ? -29.356 17.968 12.142 1.00 17.14 189 TRP A N 1
ATOM 2023 C CA . TRP A 1 164 ? -28.145 18.663 12.545 1.00 15.68 189 TRP A CA 1
ATOM 2024 C C . TRP A 1 164 ? -27.273 17.712 13.342 1.00 15.80 189 TRP A C 1
ATOM 2025 O O . TRP A 1 164 ? -27.724 16.625 13.760 1.00 15.89 189 TRP A O 1
ATOM 2046 N N . PHE A 1 165 ? -26.025 18.096 13.549 1.00 15.96 190 PHE A N 1
ATOM 2047 C CA . PHE A 1 165 ? -25.151 17.301 14.412 1.00 14.72 190 PHE A CA 1
ATOM 2048 C C . PHE A 1 165 ? -25.757 17.054 15.792 1.00 14.33 190 PHE A C 1
ATOM 2049 O O . PHE A 1 165 ? -26.291 17.975 16.440 1.00 17.20 190 PHE A O 1
ATOM 2066 N N . GLY A 1 166 ? -25.660 15.808 16.248 1.00 14.62 191 GLY A N 1
ATOM 2067 C CA . GLY A 1 166 ? -26.292 15.414 17.501 1.00 15.74 191 GLY A CA 1
ATOM 2068 C C . GLY A 1 166 ? -27.648 14.770 17.290 1.00 17.37 191 GLY A C 1
ATOM 2069 O O . GLY A 1 166 ? -28.123 14.061 18.183 1.00 18.99 191 GLY A O 1
ATOM 2073 N N . GLU A 1 167 ? -28.297 15.043 16.155 1.00 13.63 192 GLU A N 1
ATOM 2074 C CA . GLU A 1 167 ? -29.613 14.481 15.873 1.00 13.53 192 GLU A CA 1
ATOM 2075 C C . GLU A 1 167 ? -29.501 13.174 15.089 1.00 15.55 192 GLU A C 1
ATOM 2076 O O . GLU A 1 167 ? -28.442 12.837 14.538 1.00 14.92 192 GLU A O 1
ATOM 2088 N N . MET A 1 168 ? -30.597 12.425 15.049 1.00 16.55 193 MET A N 1
ATOM 2089 C CA . MET A 1 168 ? -30.558 11.097 14.466 1.00 16.46 193 MET A CA 1
ATOM 2090 C C . MET A 1 168 ? -30.788 11.124 12.943 1.00 12.40 193 MET A C 1
ATOM 2091 O O . MET A 1 168 ? -31.749 11.717 12.456 1.00 15.35 193 MET A O 1
ATOM 2105 N N . PRO A 1 169 ? -29.909 10.465 12.196 1.00 12.57 194 PRO A N 1
ATOM 2106 C CA . PRO A 1 169 ? -30.093 10.479 10.733 1.00 11.90 194 PRO A CA 1
ATOM 2107 C C . PRO A 1 169 ? -31.329 9.692 10.305 1.00 12.47 194 PRO A C 1
ATOM 2108 O O . PRO A 1 169 ? -31.879 8.873 11.076 1.00 14.79 194 PRO A O 1
ATOM 2119 N N . LEU A 1 170 ? -31.753 9.940 9.080 1.00 12.03 195 LEU A N 1
ATOM 2120 C CA . LEU A 1 170 ? -32.939 9.330 8.469 1.00 14.60 195 LEU A CA 1
ATOM 2121 C C . LEU A 1 170 ? -32.676 8.140 7.549 1.00 14.59 195 LEU A C 1
ATOM 2122 O O . LEU A 1 170 ? -31.650 8.064 6.864 1.00 12.87 195 LEU A O 1
ATOM 2138 N N . GLY A 1 171 ? -33.648 7.227 7.502 1.00 13.45 196 GLY A N 1
ATOM 2139 C CA . GLY A 1 171 ? -33.638 6.128 6.555 1.00 17.65 196 GLY A CA 1
ATOM 2140 C C . GLY A 1 171 ? -32.591 5.071 6.845 1.00 14.79 196 GLY A C 1
ATOM 2141 O O . GLY A 1 171 ? -32.213 4.308 5.973 1.00 13.95 196 GLY A O 1
ATOM 2145 N N . MET A 1 172 ? -32.121 4.998 8.084 1.00 13.81 197 MET A N 1
ATOM 2146 C CA . MET A 1 172 ? -30.985 4.131 8.375 1.00 12.47 197 MET A CA 1
ATOM 2147 C C . MET A 1 172 ? -31.311 2.624 8.213 1.00 14.13 197 MET A C 1
ATOM 2148 O O . MET A 1 172 ? -30.466 1.865 7.753 1.00 15.69 197 MET A O 1
ATOM 2162 N N . ASP A 1 173 ? -32.519 2.188 8.556 1.00 16.84 198 ASP A N 1
ATOM 2163 C CA . ASP A 1 173 ? -32.822 0.764 8.380 1.00 20.02 198 ASP A CA 1
ATOM 2164 C C . ASP A 1 173 ? -32.700 0.373 6.912 1.00 20.47 198 ASP A C 1
ATOM 2165 O O . ASP A 1 173 ? -32.077 -0.646 6.577 1.00 16.76 198 ASP A O 1
ATOM 2174 N N . GLU A 1 174 ? -33.268 1.200 6.039 1.00 16.20 199 GLU A N 1
ATOM 2175 C CA . GLU A 1 174 ? -33.192 0.954 4.606 1.00 17.43 199 GLU A CA 1
ATOM 2176 C C . GLU A 1 174 ? -31.753 1.003 4.117 1.00 23.16 199 GLU A C 1
ATOM 2177 O O . GLU A 1 174 ? -31.348 0.171 3.317 1.00 16.82 199 GLU A O 1
ATOM 2189 N N . ILE A 1 175 ? -30.961 1.951 4.626 1.00 14.52 200 ILE A N 1
ATOM 2190 C CA . ILE A 1 175 ? -29.597 2.079 4.170 1.00 15.66 200 ILE A CA 1
ATOM 2191 C C . ILE A 1 175 ? -28.773 0.842 4.549 1.00 11.66 200 ILE A C 1
ATOM 2192 O O . ILE A 1 175 ? -28.069 0.292 3.698 1.00 14.27 200 ILE A O 1
ATOM 2208 N N . TYR A 1 176 ? -28.863 0.408 5.804 1.00 15.64 201 TYR A N 1
ATOM 2209 C CA . TYR A 1 176 ? -28.071 -0.746 6.254 1.00 14.18 201 TYR A CA 1
ATOM 2210 C C . TYR A 1 176 ? -28.541 -2.014 5.563 1.00 16.12 201 TYR A C 1
ATOM 2211 O O . TYR A 1 176 ? -27.717 -2.884 5.260 1.00 18.37 201 TYR A O 1
ATOM 2229 N N . MET A 1 177 ? -29.837 -2.112 5.264 1.00 14.58 202 MET A N 1
ATOM 2230 C CA . MET A 1 177 ? -30.332 -3.252 4.494 1.00 19.13 202 MET A CA 1
ATOM 2231 C C . MET A 1 177 ? -29.693 -3.259 3.081 1.00 22.85 202 MET A C 1
ATOM 2232 O O . MET A 1 177 ? -29.235 -4.304 2.550 1.00 16.97 202 MET A O 1
ATOM 2246 N N . ALA A 1 178 ? -29.668 -2.084 2.470 1.00 17.87 203 ALA A N 1
ATOM 2247 C CA . ALA A 1 178 ? -29.044 -1.945 1.161 1.00 15.53 203 ALA A CA 1
ATOM 2248 C C . ALA A 1 178 ? -27.545 -2.262 1.196 1.00 15.93 203 ALA A C 1
ATOM 2249 O O . ALA A 1 178 ? -27.039 -2.945 0.310 1.00 16.39 203 ALA A O 1
ATOM 2256 N N . LEU A 1 179 ? -26.839 -1.783 2.210 1.00 13.66 204 LEU A N 1
ATOM 2257 C CA . LEU A 1 179 ? -25.425 -2.066 2.361 1.00 16.88 204 LEU A CA 1
ATOM 2258 C C . LEU A 1 179 ? -25.168 -3.558 2.478 1.00 18.19 204 LEU A C 1
ATOM 2259 O O . LEU A 1 179 ? -24.174 -4.074 1.950 1.00 22.56 204 LEU A O 1
ATOM 2275 N N . SER A 1 180 ? -26.073 -4.244 3.156 1.00 16.16 205 SER A N 1
ATOM 2276 C CA . SER A 1 180 ? -25.868 -5.673 3.410 1.00 18.68 205 SER A CA 1
ATOM 2277 C C . SER A 1 180 ? -26.010 -6.468 2.099 1.00 24.31 205 SER A C 1
ATOM 2278 O O . SER A 1 180 ? -25.549 -7.613 2.016 1.00 20.78 205 SER A O 1
ATOM 2286 N N . MET A 1 181 ? -26.638 -5.870 1.084 1.00 16.49 206 MET A N 1
ATOM 2287 C CA . MET A 1 181 ? -26.872 -6.534 -0.216 1.00 17.12 206 MET A CA 1
ATOM 2288 C C . MET A 1 181 ? -26.079 -5.943 -1.373 1.00 21.91 206 MET A C 1
ATOM 2289 O O . MET A 1 181 ? -26.195 -6.409 -2.513 1.00 20.13 206 MET A O 1
ATOM 2303 N N . ALA A 1 182 ? -25.303 -4.897 -1.128 1.00 16.85 207 ALA A N 1
ATOM 2304 C CA . ALA A 1 182 ? -24.651 -4.238 -2.250 1.00 17.72 207 ALA A CA 1
ATOM 2305 C C . ALA A 1 182 ? -23.457 -5.044 -2.768 1.00 17.72 207 ALA A C 1
ATOM 2306 O O . ALA A 1 182 ? -22.662 -5.565 -1.983 1.00 16.14 207 ALA A O 1
ATOM 2313 N N . ASP A 1 183 ? -23.334 -5.134 -4.086 1.00 16.12 208 ASP A N 1
ATOM 2314 C CA . ASP A 1 183 ? -22.119 -5.683 -4.720 1.00 15.26 208 ASP A CA 1
ATOM 2315 C C . ASP A 1 183 ? -21.027 -4.629 -4.960 1.00 13.18 208 ASP A C 1
ATOM 2316 O O . ASP A 1 183 ? -19.849 -4.945 -4.930 1.00 15.71 208 ASP A O 1
ATOM 2325 N N . ILE A 1 184 ? -21.449 -3.376 -5.202 1.00 15.18 209 ILE A N 1
ATOM 2326 C CA . ILE A 1 184 ? -20.532 -2.245 -5.335 1.00 13.35 209 ILE A CA 1
ATOM 2327 C C . ILE A 1 184 ? -21.071 -1.092 -4.472 1.00 10.12 209 ILE A C 1
ATOM 2328 O O . ILE A 1 184 ? -22.261 -0.810 -4.529 1.00 12.23 209 ILE A O 1
ATOM 2344 N N . PHE A 1 185 ? -20.186 -0.472 -3.682 1.00 12.56 210 PHE A N 1
ATOM 2345 C CA . PHE A 1 185 ? -20.486 0.715 -2.879 1.00 11.97 210 PHE A CA 1
ATOM 2346 C C . PHE A 1 185 ? -19.595 1.846 -3.375 1.00 14.04 210 PHE A C 1
ATOM 2347 O O . PHE A 1 185 ? -18.376 1.699 -3.364 1.00 13.53 210 PHE A O 1
ATOM 2364 N N . ILE A 1 186 ? -20.189 2.956 -3.808 1.00 10.88 211 ILE A N 1
ATOM 2365 C CA . ILE A 1 186 ? -19.455 4.086 -4.354 1.00 12.68 211 ILE A CA 1
ATOM 2366 C C . ILE A 1 186 ? -19.722 5.321 -3.509 1.00 11.74 211 ILE A C 1
ATOM 2367 O O . ILE A 1 186 ? -20.852 5.738 -3.388 1.00 12.04 211 ILE A O 1
ATOM 2383 N N . ALA A 1 187 ? -18.679 5.901 -2.932 1.00 10.28 212 ALA A N 1
ATOM 2384 C CA . ALA A 1 187 ? -18.789 7.132 -2.190 1.00 11.29 212 ALA A CA 1
ATOM 2385 C C . ALA A 1 187 ? -18.241 8.295 -3.028 1.00 11.68 212 ALA A C 1
ATOM 2386 O O . ALA A 1 187 ? -17.110 8.242 -3.523 1.00 11.68 212 ALA A O 1
ATOM 2393 N N . ILE A 1 188 ? -19.044 9.353 -3.159 1.00 10.08 213 ILE A N 1
ATOM 2394 C CA . ILE A 1 188 ? -18.706 10.476 -4.006 1.00 9.99 213 ILE A CA 1
ATOM 2395 C C . ILE A 1 188 ? -18.750 11.809 -3.249 1.00 10.17 213 ILE A C 1
ATOM 2396 O O . ILE A 1 188 ? -19.798 12.183 -2.725 1.00 10.24 213 ILE A O 1
ATOM 2412 N N . GLY A 1 189 ? -17.647 12.552 -3.225 1.00 12.88 214 GLY A N 1
ATOM 2413 C CA . GLY A 1 189 ? -17.646 13.876 -2.617 1.00 12.99 214 GLY A CA 1
ATOM 2414 C C . GLY A 1 189 ? -17.897 13.887 -1.117 1.00 9.28 214 GLY A C 1
ATOM 2415 O O . GLY A 1 189 ? -18.523 14.829 -0.603 1.00 12.22 214 GLY A O 1
ATOM 2419 N N . THR A 1 190 ? -17.445 12.836 -0.425 1.00 15.03 215 THR A N 1
ATOM 2420 C CA . THR A 1 190 ? -17.600 12.747 1.029 1.00 16.76 215 THR A CA 1
ATOM 2421 C C . THR A 1 190 ? -16.246 12.847 1.713 1.00 22.65 215 THR A C 1
ATOM 2422 O O . THR A 1 190 ? -15.274 12.259 1.259 1.00 27.57 215 THR A O 1
ATOM 2433 N N . SER A 1 191 ? -16.226 13.541 2.848 1.00 26.63 216 SER A N 1
ATOM 2434 C CA . SER A 1 191 ? -14.995 13.888 3.557 1.00 28.20 216 SER A CA 1
ATOM 2435 C C . SER A 1 191 ? -14.439 12.775 4.436 1.00 30.17 216 SER A C 1
ATOM 2436 O O . SER A 1 191 ? -13.253 12.798 4.770 1.00 28.46 216 SER A O 1
ATOM 2444 N N . GLY A 1 192 ? -15.301 11.832 4.838 1.00 20.82 217 GLY A N 1
ATOM 2445 C CA . GLY A 1 192 ? -14.928 10.789 5.772 1.00 23.32 217 GLY A CA 1
ATOM 2446 C C . GLY A 1 192 ? -14.918 11.247 7.232 1.00 22.06 217 GLY A C 1
ATOM 2447 O O . GLY A 1 192 ? -14.428 10.524 8.097 1.00 25.21 217 GLY A O 1
ATOM 2451 N N . HIS A 1 193 ? -15.443 12.446 7.492 1.00 20.49 218 HIS A N 1
ATOM 2452 C CA . HIS A 1 193 ? -15.436 13.063 8.825 1.00 25.83 218 HIS A CA 1
ATOM 2453 C C . HIS A 1 193 ? -16.749 12.903 9.599 1.00 29.65 218 HIS A C 1
ATOM 2454 O O . HIS A 1 193 ? -16.784 13.074 10.824 1.00 28.68 218 HIS A O 1
ATOM 2468 N N . VAL A 1 194 ? -17.833 12.633 8.877 1.00 16.47 219 VAL A N 1
ATOM 2469 C CA . VAL A 1 194 ? -19.184 12.649 9.446 1.00 17.69 219 VAL A CA 1
ATOM 2470 C C . VAL A 1 194 ? -19.767 11.238 9.525 1.00 16.35 219 VAL A C 1
ATOM 2471 O O . VAL A 1 194 ? -19.956 10.575 8.503 1.00 14.83 219 VAL A O 1
ATOM 2484 N N . TYR A 1 195 ? -20.034 10.792 10.752 1.00 15.80 220 TYR A N 1
ATOM 2485 C CA . TYR A 1 195 ? -20.659 9.492 11.034 1.00 15.05 220 TYR A CA 1
ATOM 2486 C C . TYR A 1 195 ? -22.136 9.697 11.242 1.00 15.68 220 TYR A C 1
ATOM 2487 O O . TYR A 1 195 ? -22.555 10.791 11.596 1.00 16.55 220 TYR A O 1
ATOM 2505 N N . PRO A 1 196 ? -22.944 8.652 11.011 1.00 14.83 221 PRO A N 1
ATOM 2506 C CA . PRO A 1 196 ? -22.563 7.285 10.603 1.00 14.38 221 PRO A CA 1
ATOM 2507 C C . PRO A 1 196 ? -22.148 7.114 9.138 1.00 15.63 221 PRO A C 1
ATOM 2508 O O . PRO A 1 196 ? -21.651 6.054 8.807 1.00 13.11 221 PRO A O 1
ATOM 2519 N N . ALA A 1 197 ? -22.371 8.103 8.280 1.00 14.72 222 ALA A N 1
ATOM 2520 C CA . ALA A 1 197 ? -22.105 7.934 6.861 1.00 14.07 222 ALA A CA 1
ATOM 2521 C C . ALA A 1 197 ? -20.656 7.478 6.593 1.00 13.44 222 ALA A C 1
ATOM 2522 O O . ALA A 1 197 ? -20.403 6.649 5.705 1.00 15.97 222 ALA A O 1
ATOM 2529 N N . ALA A 1 198 ? -19.699 7.979 7.371 1.00 12.59 223 ALA A N 1
ATOM 2530 C CA . ALA A 1 198 ? -18.289 7.642 7.121 1.00 18.91 223 ALA A CA 1
ATOM 2531 C C . ALA A 1 198 ? -18.006 6.181 7.428 1.00 16.95 223 ALA A C 1
ATOM 2532 O O . ALA A 1 198 ? -16.996 5.647 6.973 1.00 19.99 223 ALA A O 1
ATOM 2539 N N . GLY A 1 199 ? -18.880 5.534 8.201 1.00 14.63 224 GLY A N 1
ATOM 2540 C CA . GLY A 1 199 ? -18.702 4.111 8.470 1.00 13.49 224 GLY A CA 1
ATOM 2541 C C . GLY A 1 199 ? -19.259 3.181 7.400 1.00 18.17 224 GLY A C 1
ATOM 2542 O O . GLY A 1 199 ? -19.061 1.958 7.482 1.00 16.09 224 GLY A O 1
ATOM 2546 N N . PHE A 1 200 ? -19.971 3.727 6.411 1.00 14.26 225 PHE A N 1
ATOM 2547 C CA . PHE A 1 200 ? -20.637 2.871 5.440 1.00 13.45 225 PHE A CA 1
ATOM 2548 C C . PHE A 1 200 ? -19.617 2.035 4.669 1.00 15.29 225 PHE A C 1
ATOM 2549 O O . PHE A 1 200 ? -19.905 0.887 4.373 1.00 15.06 225 PHE A O 1
ATOM 2566 N N . VAL A 1 201 ? -18.447 2.603 4.359 1.00 11.32 226 VAL A N 1
ATOM 2567 C CA . VAL A 1 201 ? -17.438 1.863 3.596 1.00 11.80 226 VAL A CA 1
ATOM 2568 C C . VAL A 1 201 ? -17.021 0.607 4.389 1.00 13.49 226 VAL A C 1
ATOM 2569 O O . VAL A 1 201 ? -16.792 -0.467 3.791 1.00 16.75 226 VAL A O 1
ATOM 2582 N N . HIS A 1 202 ? -16.936 0.735 5.709 1.00 16.79 227 HIS A N 1
ATOM 2583 C CA . HIS A 1 202 ? -16.584 -0.419 6.543 1.00 16.21 227 HIS A CA 1
ATOM 2584 C C . HIS A 1 202 ? -17.687 -1.467 6.485 1.00 15.87 227 HIS A C 1
ATOM 2585 O O . HIS A 1 202 ? -17.423 -2.685 6.325 1.00 16.47 227 HIS A O 1
ATOM 2599 N N . GLU A 1 203 ? -18.935 -1.020 6.547 1.00 15.17 228 GLU A N 1
ATOM 2600 C CA . GLU A 1 203 ? -20.073 -1.927 6.451 1.00 15.48 228 GLU A CA 1
ATOM 2601 C C . GLU A 1 203 ? -20.101 -2.660 5.105 1.00 15.31 228 GLU A C 1
ATOM 2602 O O . GLU A 1 203 ? -20.361 -3.862 5.041 1.00 13.77 228 GLU A O 1
ATOM 2614 N N . ALA A 1 204 ? -19.819 -1.925 4.031 1.00 13.60 229 ALA A N 1
ATOM 2615 C CA . ALA A 1 204 ? -19.726 -2.477 2.673 1.00 12.71 229 ALA A CA 1
ATOM 2616 C C . ALA A 1 204 ? -18.688 -3.591 2.625 1.00 14.23 229 ALA A C 1
ATOM 2617 O O . ALA A 1 204 ? -18.927 -4.666 2.079 1.00 18.73 229 ALA A O 1
ATOM 2624 N N . LYS A 1 205 ? -17.518 -3.308 3.178 1.00 14.33 230 LYS A N 1
ATOM 2625 C CA . LYS A 1 205 ? -16.427 -4.287 3.242 1.00 13.97 230 LYS A CA 1
ATOM 2626 C C . LYS A 1 205 ? -16.871 -5.561 3.982 1.00 14.95 230 LYS A C 1
ATOM 2627 O O . LYS A 1 205 ? -16.597 -6.703 3.541 1.00 14.88 230 LYS A O 1
ATOM 2646 N N . LEU A 1 206 ? -17.504 -5.381 5.134 1.00 16.13 231 LEU A N 1
ATOM 2647 C CA . LEU A 1 206 ? -17.960 -6.520 5.950 1.00 14.15 231 LEU A CA 1
ATOM 2648 C C . LEU A 1 206 ? -18.910 -7.424 5.203 1.00 12.70 231 LEU A C 1
ATOM 2649 O O . LEU A 1 206 ? -18.956 -8.634 5.424 1.00 19.17 231 LEU A O 1
ATOM 2665 N N . HIS A 1 207 ? -19.700 -6.837 4.315 1.00 13.56 232 HIS A N 1
ATOM 2666 C CA . HIS A 1 207 ? -20.681 -7.581 3.540 1.00 16.05 232 HIS A CA 1
ATOM 2667 C C . HIS A 1 207 ? -20.222 -8.006 2.147 1.00 15.43 232 HIS A C 1
ATOM 2668 O O . HIS A 1 207 ? -20.988 -8.618 1.406 1.00 19.34 232 HIS A O 1
ATOM 2682 N N . GLY A 1 208 ? -18.961 -7.733 1.817 1.00 15.00 233 GLY A N 1
ATOM 2683 C CA . GLY A 1 208 ? -18.341 -8.208 0.593 1.00 15.43 233 GLY A CA 1
ATOM 2684 C C . GLY A 1 208 ? -18.518 -7.360 -0.643 1.00 17.68 233 GLY A C 1
ATOM 2685 O O . GLY A 1 208 ? -18.309 -7.829 -1.746 1.00 14.70 233 GLY A O 1
ATOM 2689 N N . ALA A 1 209 ? -18.883 -6.093 -0.459 1.00 14.59 234 ALA A N 1
ATOM 2690 C CA . ALA A 1 209 ? -18.977 -5.169 -1.585 1.00 15.24 234 ALA A CA 1
ATOM 2691 C C . ALA A 1 209 ? -17.644 -4.633 -2.038 1.00 10.72 234 ALA A C 1
ATOM 2692 O O . ALA A 1 209 ? -16.766 -4.326 -1.226 1.00 15.07 234 ALA A O 1
ATOM 2699 N N . HIS A 1 210 ? -17.513 -4.476 -3.346 1.00 14.19 235 HIS A N 1
ATOM 2700 C CA . HIS A 1 210 ? -16.403 -3.723 -3.899 1.00 12.26 235 HIS A CA 1
ATOM 2701 C C . HIS A 1 210 ? -16.613 -2.253 -3.542 1.00 14.58 235 HIS A C 1
ATOM 2702 O O . HIS A 1 210 ? -17.746 -1.798 -3.601 1.00 18.66 235 HIS A O 1
ATOM 2716 N N . THR A 1 211 ? -15.560 -1.548 -3.141 1.00 11.45 236 THR A N 1
ATOM 2717 C CA . THR A 1 211 ? -15.676 -0.172 -2.667 1.00 11.10 236 THR A CA 1
ATOM 2718 C C . THR A 1 211 ? -14.871 0.780 -3.561 1.00 13.96 236 THR A C 1
ATOM 2719 O O . THR A 1 211 ? -13.704 0.516 -3.922 1.00 13.51 236 THR A O 1
ATOM 2730 N N . VAL A 1 212 ? -15.512 1.901 -3.903 1.00 11.69 237 VAL A N 1
ATOM 2731 C CA . VAL A 1 212 ? -14.960 2.895 -4.812 1.00 11.12 237 VAL A CA 1
ATOM 2732 C C . VAL A 1 212 ? -15.115 4.283 -4.189 1.00 12.44 237 VAL A C 1
ATOM 2733 O O . VAL A 1 212 ? -16.198 4.622 -3.732 1.00 12.07 237 VAL A O 1
ATOM 2746 N N . GLU A 1 213 ? -14.048 5.070 -4.163 1.00 13.72 238 GLU A N 1
ATOM 2747 C CA . GLU A 1 213 ? -14.130 6.464 -3.748 1.00 13.16 238 GLU A CA 1
ATOM 2748 C C . GLU A 1 213 ? -13.910 7.400 -4.945 1.00 15.33 238 GLU A C 1
ATOM 2749 O O . GLU A 1 213 ? -12.925 7.230 -5.697 1.00 12.49 238 GLU A O 1
ATOM 2761 N N . LEU A 1 214 ? -14.819 8.363 -5.144 1.00 13.45 239 LEU A N 1
ATOM 2762 C CA . LEU A 1 214 ? -14.655 9.385 -6.182 1.00 13.17 239 LEU A CA 1
ATOM 2763 C C . LEU A 1 214 ? -14.696 10.714 -5.455 1.00 12.91 239 LEU A C 1
ATOM 2764 O O . LEU A 1 214 ? -15.715 11.094 -4.926 1.00 16.30 239 LEU A O 1
ATOM 2780 N N . ASN A 1 215 ? -13.579 11.423 -5.458 1.00 13.14 240 ASN A N 1
ATOM 2781 C CA . ASN A 1 215 ? -13.448 12.623 -4.653 1.00 11.98 240 ASN A CA 1
ATOM 2782 C C . ASN A 1 215 ? -12.505 13.625 -5.295 1.00 20.20 240 ASN A C 1
ATOM 2783 O O . ASN A 1 215 ? -11.736 13.260 -6.176 1.00 13.44 240 ASN A O 1
ATOM 2794 N N . LEU A 1 216 ? -12.544 14.865 -4.828 1.00 21.28 241 LEU A N 1
ATOM 2795 C CA . LEU A 1 216 ? -11.619 15.879 -5.324 1.00 17.25 241 LEU A CA 1
ATOM 2796 C C . LEU A 1 216 ? -10.226 15.521 -4.810 1.00 26.28 241 LEU A C 1
ATOM 2797 O O . LEU A 1 216 ? -9.243 15.542 -5.558 1.00 28.88 241 LEU A O 1
ATOM 2813 N N . GLU A 1 217 ? -10.181 15.156 -3.534 1.00 34.39 242 GLU A N 1
ATOM 2814 C CA . GLU A 1 217 ? -8.979 14.655 -2.873 1.00 35.15 242 GLU A CA 1
ATOM 2815 C C . GLU A 1 217 ? -9.340 13.515 -1.921 1.00 41.58 242 GLU A C 1
ATOM 2816 O O . GLU A 1 217 ? -10.510 13.360 -1.548 1.00 33.69 242 GLU A O 1
ATOM 2828 N N . PRO A 1 218 ? -8.337 12.737 -1.490 1.00 38.41 243 PRO A N 1
ATOM 2829 C CA . PRO A 1 218 ? -8.545 11.654 -0.516 1.00 40.73 243 PRO A CA 1
ATOM 2830 C C . PRO A 1 218 ? -9.368 12.056 0.710 1.00 34.10 243 PRO A C 1
ATOM 2831 O O . PRO A 1 218 ? -9.117 13.092 1.324 1.00 44.32 243 PRO A O 1
ATOM 2842 N N . SER A 1 219 ? -10.345 11.221 1.049 1.00 49.09 244 SER A N 1
ATOM 2843 C CA . SER A 1 219 ? -11.149 11.410 2.251 1.00 38.42 244 SER A CA 1
ATOM 2844 C C . SER A 1 219 ? -10.400 10.878 3.463 1.00 48.82 244 SER A C 1
ATOM 2845 O O . SER A 1 219 ? -9.345 10.245 3.328 1.00 36.83 244 SER A O 1
ATOM 2853 N N . GLN A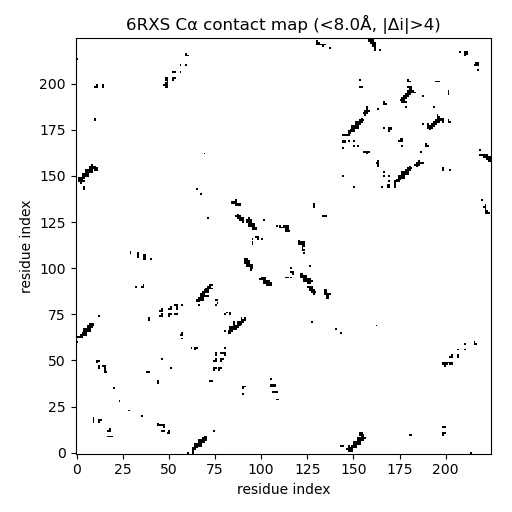 1 220 ? -10.961 11.130 4.644 1.00 46.11 245 GLN A N 1
ATOM 2854 C CA . GLN A 1 220 ? -10.366 10.682 5.898 1.00 44.80 245 GLN A CA 1
ATOM 2855 C C . GLN A 1 220 ? -10.232 9.154 5.939 1.00 48.32 245 GLN A C 1
ATOM 2856 O O . GLN A 1 220 ? -9.397 8.620 6.669 1.00 44.95 245 GLN A O 1
ATOM 2870 N N . VAL A 1 221 ? -11.050 8.459 5.149 1.00 46.76 246 VAL A N 1
ATOM 2871 C CA . VAL A 1 221 ? -11.014 7.000 5.105 1.00 54.11 246 VAL A CA 1
ATOM 2872 C C . VAL A 1 221 ? -10.657 6.496 3.693 1.00 45.19 246 VAL A C 1
ATOM 2873 O O . VAL A 1 221 ? -11.017 5.378 3.329 1.00 34.52 246 VAL A O 1
ATOM 2886 N N . GLY A 1 222 ? -9.931 7.314 2.925 1.00 30.40 247 GLY A N 1
ATOM 2887 C CA . GLY A 1 222 ? -9.595 7.014 1.537 1.00 33.21 247 GLY A CA 1
ATOM 2888 C C . GLY A 1 222 ? -8.887 5.680 1.365 1.00 35.26 247 GLY A C 1
ATOM 2889 O O . GLY A 1 222 ? -9.085 4.960 0.381 1.00 31.24 247 GLY A O 1
ATOM 2893 N N . ASN A 1 223 ? -8.059 5.341 2.342 1.00 43.04 248 ASN A N 1
ATOM 2894 C CA . ASN A 1 223 ? -7.338 4.081 2.315 1.00 32.17 248 ASN A CA 1
ATOM 2895 C C . ASN A 1 223 ? -8.238 2.873 2.535 1.00 33.62 248 ASN A C 1
ATOM 2896 O O . ASN A 1 223 ? -7.835 1.747 2.260 1.00 29.79 248 ASN A O 1
ATOM 2907 N N . GLU A 1 224 ? -9.449 3.087 3.037 1.00 26.64 249 GLU A N 1
ATOM 2908 C CA . GLU A 1 224 ? -10.364 1.967 3.217 1.00 21.79 249 GLU A CA 1
ATOM 2909 C C . GLU A 1 224 ? -11.026 1.509 1.915 1.00 29.29 249 GLU A C 1
ATOM 2910 O O . GLU A 1 224 ? -11.662 0.460 1.893 1.00 27.05 249 GLU A O 1
ATOM 2922 N N . PHE A 1 225 ? -10.853 2.258 0.822 1.00 20.17 250 PHE A N 1
ATOM 2923 C CA . PHE A 1 225 ? -11.508 1.913 -0.433 1.00 17.55 250 PHE A CA 1
ATOM 2924 C C . PHE A 1 225 ? -10.573 1.113 -1.314 1.00 14.38 250 PHE A C 1
ATOM 2925 O O . PHE A 1 225 ? -9.367 1.373 -1.339 1.00 21.84 250 PHE A O 1
ATOM 2942 N N . ALA A 1 226 ? -11.149 0.177 -2.065 1.00 17.54 251 ALA A N 1
ATOM 2943 C CA . ALA A 1 226 ? -10.392 -0.718 -2.936 1.00 15.27 251 ALA A CA 1
ATOM 2944 C C . ALA A 1 226 ? -10.002 -0.056 -4.251 1.00 22.81 251 ALA A C 1
ATOM 2945 O O . ALA A 1 226 ? -9.001 -0.411 -4.860 1.00 22.29 251 ALA A O 1
ATOM 2952 N N . GLU A 1 227 ? -10.809 0.897 -4.694 1.00 16.12 252 GLU A N 1
ATOM 2953 C CA . GLU A 1 227 ? -10.584 1.589 -5.951 1.00 15.29 252 GLU A CA 1
ATOM 2954 C C . GLU A 1 227 ? -10.923 3.054 -5.739 1.00 18.05 252 GLU A C 1
ATOM 2955 O O . GLU A 1 227 ? -11.852 3.391 -4.993 1.00 17.70 252 GLU A O 1
ATOM 2967 N N . LYS A 1 228 ? -10.163 3.935 -6.361 1.00 14.30 253 LYS A N 1
ATOM 2968 C CA . LYS A 1 228 ? -10.337 5.347 -6.088 1.00 16.30 253 LYS A CA 1
ATOM 2969 C C . LYS A 1 228 ? -9.813 6.188 -7.217 1.00 21.29 253 LYS A C 1
ATOM 2970 O O . LYS A 1 228 ? -8.751 5.923 -7.777 1.00 18.11 253 LYS A O 1
ATOM 2989 N N . TYR A 1 229 ? -10.580 7.224 -7.527 1.00 14.97 254 TYR A N 1
ATOM 2990 C CA . TYR A 1 229 ? -10.195 8.207 -8.532 1.00 15.63 254 TYR A CA 1
ATOM 2991 C C . TYR A 1 229 ? -10.371 9.613 -7.988 1.00 15.33 254 TYR A C 1
ATOM 2992 O O . TYR A 1 229 ? -11.365 9.879 -7.305 1.00 14.96 254 TYR A O 1
ATOM 3010 N N . TYR A 1 230 ? -9.439 10.520 -8.305 1.00 18.64 255 TYR A N 1
ATOM 3011 C CA . TYR A 1 230 ? -9.476 11.858 -7.745 1.00 19.51 255 TYR A CA 1
ATOM 3012 C C . TYR A 1 230 ? -9.459 12.919 -8.832 1.00 20.87 255 TYR A C 1
ATOM 3013 O O . TYR A 1 230 ? -8.769 12.785 -9.842 1.00 21.10 255 TYR A O 1
ATOM 3031 N N . GLY A 1 231 ? -10.227 13.974 -8.596 1.00 17.82 256 GLY A N 1
ATOM 3032 C CA . GLY A 1 231 ? -10.425 15.024 -9.573 1.00 17.84 256 GLY A CA 1
ATOM 3033 C C . GLY A 1 231 ? -11.802 15.650 -9.423 1.00 19.63 256 GLY A C 1
ATOM 3034 O O . GLY A 1 231 ? -12.596 15.196 -8.608 1.00 17.33 256 GLY A O 1
ATOM 3038 N N . PRO A 1 232 ? -12.086 16.720 -10.191 1.00 14.26 257 PRO A N 1
ATOM 3039 C CA . PRO A 1 232 ? -13.410 17.371 -10.141 1.00 17.50 257 PRO A CA 1
ATOM 3040 C C . PRO A 1 232 ? -14.523 16.356 -10.415 1.00 15.47 257 PRO A C 1
ATOM 3041 O O . PRO A 1 232 ? -14.399 15.528 -11.322 1.00 15.52 257 PRO A O 1
ATOM 3052 N N . ALA A 1 233 ? -15.590 16.410 -9.615 1.00 14.99 258 ALA A N 1
ATOM 3053 C CA . ALA A 1 233 ? -16.683 15.466 -9.752 1.00 13.88 258 ALA A CA 1
ATOM 3054 C C . ALA A 1 233 ? -17.297 15.490 -11.137 1.00 14.20 258 ALA A C 1
ATOM 3055 O O . ALA A 1 233 ? -17.649 14.440 -11.665 1.00 13.28 258 ALA A O 1
ATOM 3062 N N . SER A 1 234 ? -17.363 16.661 -11.764 1.00 12.65 259 SER A N 1
ATOM 3063 C CA . SER A 1 234 ? -18.016 16.757 -13.064 1.00 13.88 259 SER A CA 1
ATOM 3064 C C . SER A 1 234 ? -17.263 15.986 -14.168 1.00 12.68 259 SER A C 1
ATOM 3065 O O . SER A 1 234 ? -17.867 15.648 -15.189 1.00 15.31 259 SER A O 1
ATOM 3073 N N . GLN A 1 235 ? -15.974 15.723 -13.946 1.00 14.73 260 GLN A N 1
ATOM 3074 C CA . GLN A 1 235 ? -15.121 14.920 -14.823 1.00 15.48 260 GLN A CA 1
ATOM 3075 C C . GLN A 1 235 ? -15.068 13.473 -14.331 1.00 17.91 260 GLN A C 1
ATOM 3076 O O . GLN A 1 235 ? -15.329 12.542 -15.082 1.00 14.09 260 GLN A O 1
ATOM 3090 N N . VAL A 1 236 ? -14.730 13.301 -13.056 1.00 14.55 261 VAL A N 1
ATOM 3091 C CA . VAL A 1 236 ? -14.429 11.980 -12.527 1.00 12.74 261 VAL A CA 1
ATOM 3092 C C . VAL A 1 236 ? -15.663 11.074 -12.509 1.00 15.27 261 VAL A C 1
ATOM 3093 O O . VAL A 1 236 ? -15.572 9.909 -12.843 1.00 14.43 261 VAL A O 1
ATOM 3106 N N . VAL A 1 237 ? -16.822 11.615 -12.124 1.00 13.00 262 VAL A N 1
ATOM 3107 C CA . VAL A 1 237 ? -17.994 10.775 -11.967 1.00 10.54 262 VAL A CA 1
ATOM 3108 C C . VAL A 1 237 ? -18.555 10.258 -13.298 1.00 12.67 262 VAL A C 1
ATOM 3109 O O . VAL A 1 237 ? -18.782 9.058 -13.429 1.00 14.89 262 VAL A O 1
ATOM 3122 N N . PRO A 1 238 ? -18.744 11.125 -14.312 1.00 11.37 263 PRO A N 1
ATOM 3123 C CA . PRO A 1 238 ? -19.166 10.563 -15.602 1.00 14.04 263 PRO A CA 1
ATOM 3124 C C . PRO A 1 238 ? -18.186 9.530 -16.184 1.00 11.00 263 PRO A C 1
ATOM 3125 O O . PRO A 1 238 ? -18.622 8.485 -16.725 1.00 12.94 263 PRO A O 1
ATOM 3136 N N . GLU A 1 239 ? -16.888 9.753 -16.011 1.00 12.38 264 GLU A N 1
ATOM 3137 C CA . GLU A 1 239 ? -15.924 8.786 -16.545 1.00 14.65 264 GLU A CA 1
ATOM 3138 C C . GLU A 1 239 ? -16.076 7.440 -15.833 1.00 14.25 264 GLU A C 1
ATOM 3139 O O . GLU A 1 239 ? -16.108 6.387 -16.469 1.00 13.95 264 GLU A O 1
ATOM 3151 N N . PHE A 1 240 ? -16.163 7.456 -14.510 1.00 14.69 265 PHE A N 1
ATOM 3152 C CA . PHE A 1 240 ? -16.330 6.205 -13.816 1.00 14.50 265 PHE A CA 1
ATOM 3153 C C . PHE A 1 240 ? -17.650 5.529 -14.190 1.00 12.96 265 PHE A C 1
ATOM 3154 O O . PHE A 1 240 ? -17.715 4.310 -14.357 1.00 14.52 265 PHE A O 1
ATOM 3171 N N . VAL A 1 241 ? -18.736 6.298 -14.248 1.00 11.43 266 VAL A N 1
ATOM 3172 C CA . VAL A 1 241 ? -20.023 5.703 -14.559 1.00 12.69 266 VAL A CA 1
ATOM 3173 C C . VAL A 1 241 ? -19.981 5.006 -15.942 1.00 14.70 266 VAL A C 1
ATOM 3174 O O . VAL A 1 241 ? -20.523 3.924 -16.090 1.00 16.11 266 VAL A O 1
ATOM 3187 N N . GLU A 1 242 ? -19.316 5.618 -16.926 1.00 13.28 267 GLU A N 1
ATOM 3188 C CA . GLU A 1 242 ? -19.151 4.975 -18.231 1.00 17.05 267 GLU A CA 1
ATOM 3189 C C . GLU A 1 242 ? -18.404 3.664 -18.097 1.00 16.47 267 GLU A C 1
ATOM 3190 O O . GLU A 1 242 ? -18.837 2.645 -18.628 1.00 23.36 267 GLU A O 1
ATOM 3202 N N . LYS A 1 243 ? -17.276 3.710 -17.391 1.00 16.33 268 LYS A N 1
ATOM 3203 C CA . LYS A 1 243 ? -16.476 2.513 -17.126 1.00 17.02 268 LYS A CA 1
ATOM 3204 C C . LYS A 1 243 ? -17.360 1.406 -16.554 1.00 23.16 268 LYS A C 1
ATOM 3205 O O . LYS A 1 243 ? -17.384 0.273 -17.046 1.00 23.05 268 LYS A O 1
ATOM 3224 N N . LEU A 1 244 ? -18.128 1.739 -15.526 1.00 16.98 269 LEU A N 1
ATOM 3225 C CA . LEU A 1 244 ? -18.933 0.758 -14.845 1.00 18.75 269 LEU A CA 1
ATOM 3226 C C . LEU A 1 244 ? -20.019 0.216 -15.767 1.00 25.05 269 LEU A C 1
ATOM 3227 O O . LEU A 1 244 ? -20.220 -0.997 -15.847 1.00 22.24 269 LEU A O 1
ATOM 3243 N N . LEU A 1 245 ? -20.705 1.103 -16.479 1.00 18.08 270 LEU A N 1
ATOM 3244 C CA . LEU A 1 245 ? -21.811 0.680 -17.340 1.00 21.09 270 LEU A CA 1
ATOM 3245 C C . LEU A 1 245 ? -21.289 -0.272 -18.415 1.00 30.14 270 LEU A C 1
ATOM 3246 O O . LEU A 1 245 ? -21.953 -1.249 -18.769 1.00 30.87 270 LEU A O 1
ATOM 3262 N N . LYS A 1 246 ? -20.092 0.007 -18.918 1.00 26.95 271 LYS A N 1
ATOM 3263 C CA . LYS A 1 246 ? -19.528 -0.821 -19.980 1.00 32.28 271 LYS A CA 1
ATOM 3264 C C . LYS A 1 246 ? -19.180 -2.189 -19.430 1.00 31.60 271 LYS A C 1
ATOM 3265 O O . LYS A 1 246 ? -19.471 -3.204 -20.064 1.00 38.16 271 LYS A O 1
ATOM 3284 N N . GLY A 1 247 ? -18.572 -2.214 -18.245 1.00 27.39 272 GLY A N 1
ATOM 3285 C CA . GLY A 1 247 ? -18.247 -3.469 -17.590 1.00 33.48 272 GLY A CA 1
ATOM 3286 C C . GLY A 1 247 ? -19.507 -4.258 -17.284 1.00 47.80 272 GLY A C 1
ATOM 3287 O O . GLY A 1 247 ? -19.519 -5.488 -17.369 1.00 47.59 272 GLY A O 1
ATOM 3291 N N . LEU A 1 248 ? -20.578 -3.549 -16.932 1.00 41.22 273 LEU A N 1
ATOM 3292 C CA . LEU A 1 248 ? -21.863 -4.189 -16.660 1.00 41.45 273 LEU A CA 1
ATOM 3293 C C . LEU A 1 248 ? -22.561 -4.604 -17.955 1.00 44.01 273 LEU A C 1
ATOM 3294 O O . LEU A 1 248 ? -23.610 -5.246 -17.920 1.00 54.00 273 LEU A O 1
ATOM 3310 N N . LYS A 1 249 ? -21.964 -4.247 -19.088 1.00 40.07 274 LYS A N 1
ATOM 3311 C CA . LYS A 1 249 ? -22.595 -4.409 -20.393 1.00 58.41 274 LYS A CA 1
ATOM 3312 C C . LYS A 1 249 ? -24.018 -3.858 -20.359 1.00 70.97 274 LYS A C 1
ATOM 3313 O O . LYS A 1 249 ? -24.952 -4.508 -20.834 1.00 84.10 274 LYS A O 1
ATOM 3332 N N . ALA A 1 250 ? -24.176 -2.660 -19.794 1.00 65.48 275 ALA A N 1
ATOM 3333 C CA . ALA A 1 250 ? -25.502 -2.085 -19.579 1.00 63.08 275 ALA A CA 1
ATOM 3334 C C . ALA A 1 250 ? -25.620 -0.631 -20.034 1.00 62.23 275 ALA A C 1
ATOM 3335 O O . ALA A 1 250 ? -26.160 0.205 -19.310 1.00 70.61 275 ALA A O 1
ATOM 3342 N N . GLY A 1 251 ? -25.133 -0.335 -21.235 1.00 73.46 276 GLY A N 1
ATOM 3343 C CA . GLY A 1 251 ? -25.385 0.954 -21.859 1.00 69.55 276 GLY A CA 1
ATOM 3344 C C . GLY A 1 251 ? -24.224 1.930 -21.827 1.00 54.19 276 GLY A C 1
ATOM 3345 O O . GLY A 1 251 ? -23.058 1.535 -21.755 1.00 57.33 276 GLY A O 1
ATOM 3349 N N . SER A 1 252 ? -24.565 3.217 -21.869 1.00 46.95 277 SER A N 1
ATOM 3350 C CA . SER A 1 252 ? -23.591 4.295 -22.047 1.00 52.60 277 SER A CA 1
ATOM 3351 C C . SER A 1 252 ? -24.284 5.656 -21.970 1.00 66.54 277 SER A C 1
ATOM 3352 O O . SER A 1 252 ? -23.681 6.663 -21.588 1.00 62.79 277 SER A O 1
ATOM 3360 N N . LYS B 2 1 ? -22.171 0.650 14.460 1.00 50.19 12 LYS B N 1
ATOM 3361 C CA . LYS B 2 1 ? -22.939 1.350 13.434 1.00 34.33 12 LYS B CA 1
ATOM 3362 C C . LYS B 2 1 ? -24.146 2.094 14.036 1.00 37.59 12 LYS B C 1
ATOM 3363 O O . LYS B 2 1 ? -24.455 1.946 15.226 1.00 31.84 12 LYS B O 1
ATOM 3381 N N . GLY B 2 2 ? -24.817 2.901 13.218 1.00 28.86 13 GLY B N 1
ATOM 3382 C CA . GLY B 2 2 ? -25.881 3.764 13.701 1.00 23.26 13 GLY B CA 1
ATOM 3383 C C . GLY B 2 2 ? -25.339 4.931 14.511 1.00 21.70 13 GLY B C 1
ATOM 3384 O O . GLY B 2 2 ? -24.221 5.393 14.306 1.00 16.66 13 GLY B O 1
ATOM 3388 N N . GLY B 2 3 ? -26.148 5.420 15.448 1.00 20.34 14 GLY B N 1
ATOM 3389 C CA . GLY B 2 3 ? -25.761 6.556 16.265 1.00 19.29 14 GLY B CA 1
ATOM 3390 C C . GLY B 2 3 ? -26.147 7.898 15.662 1.00 16.36 14 GLY B C 1
ATOM 3391 O O . GLY B 2 3 ? -26.583 7.979 14.522 1.00 15.57 14 GLY B O 1
ATOM 3395 N N . ALA B 2 4 ? -26.007 8.951 16.451 1.00 18.03 15 ALA B N 1
ATOM 3396 C CA . ALA B 2 4 ? -26.325 10.286 15.976 1.00 15.24 15 ALA B CA 1
ATOM 3397 C C . ALA B 2 4 ? -25.340 10.765 14.902 1.00 17.17 15 ALA B C 1
ATOM 3398 O O . ALA B 2 4 ? -24.211 10.274 14.763 1.00 16.11 15 ALA B O 1
ATOM 3431 N N . ARG B 2 6 ? -22.587 12.816 13.773 1.00 16.21 17 ARG B N 1
ATOM 3432 C CA . ARG B 2 6 ? -21.486 13.312 14.587 1.00 16.05 17 ARG B CA 1
ATOM 3433 C C . ARG B 2 6 ? -20.188 13.405 13.807 1.00 21.32 17 ARG B C 1
ATOM 3434 O O . ARG B 2 6 ? -19.927 12.591 12.906 1.00 21.21 17 ARG B O 1
ATOM 3455 N N . HIS B 2 7 ? -19.387 14.399 14.170 1.00 26.26 18 HIS B N 1
ATOM 3456 C CA A HIS B 2 7 ? -18.097 14.614 13.534 0.80 34.26 18 HIS B CA 1
ATOM 3457 C CA B HIS B 2 7 ? -18.095 14.614 13.540 0.20 34.44 18 HIS B CA 1
ATOM 3458 C C . HIS B 2 7 ? -17.078 13.685 14.186 1.00 40.88 18 HIS B C 1
ATOM 3459 O O . HIS B 2 7 ? -17.139 13.442 15.386 1.00 41.72 18 HIS B O 1
ATOM 3486 N N . ARG B 2 8 ? -16.168 13.156 13.372 1.00 45.04 19 ARG B N 1
ATOM 3487 C CA . ARG B 2 8 ? -15.102 12.239 13.793 1.00 43.86 19 ARG B CA 1
ATOM 3488 C C . ARG B 2 8 ? -14.659 12.359 15.249 1.00 57.98 19 ARG B C 1
ATOM 3489 O O . ARG B 2 8 ? -13.932 11.505 15.761 1.00 67.82 19 ARG B O 1
#

InterPro domains:
  IPR003000 Sirtuin family [PF02146] (48-221)
  IPR026590 Sirtuin family, catalytic core domain [PS50305] (20-272)
  IPR026591 Sirtuin, catalytic core small domain superfamily [G3DSA:3.30.1600.10] (57-193)
  IPR027546 Sirtuin, class III [MF_01121] (41-271)
  IPR027546 Sirtuin, class III [cd01412] (41-266)
  IPR029035 DHS-like NAD/FAD-binding domain superfamily [SSF52467] (41-270)
  IPR050134 NAD-dependent sirtuin protein deacylases [PTHR11085] (40-269)

GO terms:
  GO:0061690 lipoamidase activity (F, IDA)
  GO:0034983 peptidyl-lysine deacetylation (P, IDA)
  GO:0036049 peptidyl-lysine desuccinylation (P, IDA)
  GO:0034979 NAD-dependent protein lysine deacetylase activity (F, IDA)
  GO:0035438 cyclic-di-GMP binding (F, IDA)
  GO:0036055 protein-succinyllysine desuccinylase activity (F, IDA)
  GO:0042803 protein homodimerization activity (F, IDA)
  GO:0034983 peptidyl-lysine deacetylation (P, IMP)
  GO:0034979 NAD-dependent protein lysine deacetylase activity (F, IMP)
  GO:0051607 defense response to virus (P, IMP)
  GO:0006935 chemotaxis (P, IMP)
  GO:0005515 protein binding (F, IPI)
  GO:0003950 NAD+ poly-ADP-ribosyltransferase activity (F, IDA)

Secondary structure (DSSP, 8-state):
---EEEEE-GGGTGGGTPPPTT---HHHHHHHHHHHHHHTTSTT----HHHHHHHHHHHHHGGGEEEEE---SSHHHHHT--S-EETT--TTEEEETTT--EEE--S---TT-B-SSSSSPPBEEESSPPTTSPPSSHHHHHHHHHH-SEEEEES--S-BTTGGGHHHHHHHTT-EEEEEESS--TTGGG-SEEEES-HHHHHHHHHHHHHHHTT---/-----B-

Sequence (225 aa):
KPRVLLVLTGAGISAESGIRTFRARDPELVQAFANARRRQLQQPEIQPNAAHLALAKLQDALGDRFLLVTQNLDNLHERAGNTNVIHMHGELLKVRCSSQSGQVLDWTGDVTPEDKCHCCQFPAPLRPHYVWFGEMPLGMDEIYMALSMADIFIAIGTSGHVYPAAGFVHEAKLHGAHTVELNLEPSQVGNEFAEKYYGPASQVVPEFVEKLLKGLKAGSKGGARHHR

CATH classification: 3.40.50.1220